Protein AF-0000000068846313 (afdb_homodimer)

Solvent-accessible surface area (backbone atoms only — not comparable to full-atom values): 13550 Å² total; per-residue (Å²): 128,83,63,56,73,54,73,58,74,65,76,70,72,88,67,74,90,75,54,43,9,25,5,26,16,44,32,53,28,38,18,34,19,37,31,77,94,59,79,35,64,37,53,39,40,63,14,49,54,48,2,44,48,24,17,73,69,36,46,70,33,31,40,17,27,33,49,64,29,37,73,76,36,61,87,78,36,52,67,45,76,70,52,78,42,79,36,93,97,68,45,74,38,52,32,28,38,51,35,87,47,92,74,43,53,70,73,81,74,70,76,73,77,76,75,79,82,72,64,92,108,128,79,63,55,72,53,74,60,76,66,75,70,75,90,67,74,89,76,55,43,10,25,5,29,16,43,32,55,29,40,18,35,20,37,30,77,93,56,79,34,67,37,56,41,43,63,16,50,56,47,2,44,50,24,19,73,69,35,47,70,30,31,41,16,27,34,47,62,29,38,71,75,36,60,88,80,37,53,66,44,75,69,52,77,41,78,36,93,96,69,43,74,39,51,33,29,38,52,36,89,46,90,74,43,53,72,72,82,72,66,74,69,74,74,73,77,78,69,67,90,108

Radius of gyration: 23.42 Å; Cα contacts (8 Å, |Δi|>4): 476; chains: 2; bounding box: 59×62×56 Å

InterPro domains:
  IPR001054 Adenylyl cyclase class-3/4/guanylyl cyclase [PF00211] (15-99)
  IPR001054 Adenylyl cyclase class-3/4/guanylyl cyclase [PS50125] (1-55)
  IPR001054 Adenylyl cyclase class-3/4/guanylyl cyclase [cd07302] (7-98)
  IPR029787 Nucleotide cyclase [G3DSA:3.30.70.1230] (2-101)
  IPR029787 Nucleotide cyclase [SSF55073] (10-103)
  IPR050401 Cyclic nucleotide synthase [PTHR11920] (14-116)

Organism: Emiliania huxleyi (strain CCMP1516) (NCBI:txid280463)

Secondary structure (DSSP, 8-state):
---------------S----EEEEEEEEEEEEEEESSSEEEEEESHHHHHHHHHHHTS-TT-EEEEHHHHHHHTTTS-EEEEEEEEETTTEEEEEEEESS-TT---S--------------/---------------S----EEEEEEEEEEEEEEESSSEEEEEESHHHHHHHHHHHTS-TT-EEEEHHHHHHHTTTSEEEEEEEEEETTTEEEEEEEEES-TT---S--------------

Foldseek 3Di:
DDPPCPPPPPVPDPDDPQQAFWFFEDDDKDWDWDDDPDIDIDIDDDRVVRRVVQRVPTDRLWYKYWPRVCVVCVVPWDWDWPAWDQDVPPGTGIITITDPPPRSPDPDPPPDPPDDPDDPD/DDPPPPPPPPPPDPDDPQQAFWFFEDDDKDWDWDDDPDIDIDIDDDRVVRRVVQRVPTDRLWYKYWPRVCVVCVVPWDWDWPAWDQDVPPGTGIITITDPDPRSPDDDPPPDPPPPPDPPD

Nearest PDB structures (foldseek):
  6sir-assembly1_B  TM=8.604E-01  e=2.467E-06  Catenaria anguillulae PL171
  5oyh-assembly1_A  TM=8.632E-01  e=1.843E-06  Catenaria anguillulae PL171
  5oyh-assembly8_O  TM=9.163E-01  e=9.452E-06  Catenaria anguillulae PL171
  5o5l-assembly2_D  TM=8.091E-01  e=2.467E-06  Mycobacterium intracellulare 1956
  4p2f-assembly1_A  TM=7.867E-01  e=1.062E-05  Mycobacterium tuberculosis

pLDDT: mean 70.43, std 26.33, range [20.08, 97.12]

Structure (mmCIF, N/CA/C/O backbone):
data_AF-0000000068846313-model_v1
#
loop_
_entity.id
_entity.type
_entity.pdbx_description
1 polymer 'Guanylate cyclase domain-containing protein'
#
loop_
_atom_site.group_PDB
_atom_site.id
_atom_site.type_symbol
_atom_site.label_atom_id
_atom_site.label_alt_id
_atom_site.label_comp_id
_atom_site.label_asym_id
_atom_site.label_entity_id
_atom_site.label_seq_id
_atom_site.pdbx_PDB_ins_code
_atom_site.Cartn_x
_atom_site.Cartn_y
_atom_site.Cartn_z
_atom_site.occupancy
_atom_site.B_iso_or_equiv
_atom_site.auth_seq_id
_atom_site.auth_comp_id
_atom_site.auth_asym_id
_atom_site.auth_atom_id
_atom_site.pdbx_PDB_model_num
ATOM 1 N N . MET A 1 1 ? 2.311 -8.875 13 1 23.42 1 MET A N 1
ATOM 2 C CA . MET A 1 1 ? 1.766 -7.848 12.117 1 23.42 1 MET A CA 1
ATOM 3 C C . MET A 1 1 ? 2.826 -7.352 11.141 1 23.42 1 MET A C 1
ATOM 5 O O . MET A 1 1 ? 3.824 -6.754 11.555 1 23.42 1 MET A O 1
ATOM 9 N N . SER A 1 2 ? 3.053 -8.062 10.172 1 27.22 2 SER A N 1
ATOM 10 C CA . SER A 1 2 ? 4.27 -7.863 9.391 1 27.22 2 SER A CA 1
ATOM 11 C C . SER A 1 2 ? 4.262 -6.504 8.695 1 27.22 2 SER A C 1
ATOM 13 O O . SER A 1 2 ? 3.309 -6.164 7.992 1 27.22 2 SER A O 1
ATOM 15 N N . VAL A 1 3 ? 4.801 -5.535 9.414 1 30.92 3 VAL A N 1
ATOM 16 C CA . VAL A 1 3 ? 5.004 -4.176 8.93 1 30.92 3 VAL A CA 1
ATOM 17 C C . VAL A 1 3 ? 6.02 -4.184 7.785 1 30.92 3 VAL A C 1
ATOM 19 O O . VAL A 1 3 ? 7.09 -4.785 7.898 1 30.92 3 VAL A O 1
ATOM 22 N N . VAL A 1 4 ? 5.609 -4.289 6.691 1 34.25 4 VAL A N 1
ATOM 23 C CA . VAL A 1 4 ? 6.617 -4.039 5.668 1 34.25 4 VAL A CA 1
ATOM 24 C C . VAL A 1 4 ? 7.211 -2.645 5.859 1 34.25 4 VAL A C 1
ATOM 26 O O . VAL A 1 4 ? 6.48 -1.674 6.066 1 34.25 4 VAL A O 1
ATOM 29 N N . ASN A 1 5 ? 8.414 -2.773 6.547 1 29.94 5 ASN A N 1
ATOM 30 C CA . ASN A 1 5 ? 9.164 -1.533 6.703 1 29.94 5 ASN A CA 1
ATOM 31 C C . ASN A 1 5 ? 9.609 -0.972 5.352 1 29.94 5 ASN A C 1
ATOM 33 O O . ASN A 1 5 ? 10.344 -1.626 4.617 1 29.94 5 ASN A O 1
ATOM 37 N N . LEU A 1 6 ? 8.758 -0.586 4.637 1 33.59 6 LEU A N 1
ATOM 38 C CA . LEU A 1 6 ? 9.305 0.203 3.539 1 33.59 6 LEU A CA 1
ATOM 39 C C . LEU A 1 6 ? 10.273 1.262 4.059 1 33.59 6 LEU A C 1
ATOM 41 O O . LEU A 1 6 ? 9.945 2 4.992 1 33.59 6 LEU A O 1
ATOM 45 N N . GLU A 1 7 ? 11.531 0.753 4.145 1 32.66 7 GLU A N 1
ATOM 46 C CA . GLU A 1 7 ? 12.539 1.732 4.539 1 32.66 7 GLU A CA 1
ATOM 47 C C . GLU A 1 7 ? 12.523 2.945 3.611 1 32.66 7 GLU A C 1
ATOM 49 O O . GLU A 1 7 ? 12.633 2.801 2.391 1 32.66 7 GLU A O 1
ATOM 54 N N . LEU A 1 8 ? 11.734 3.832 3.957 1 31.8 8 LEU A N 1
ATOM 55 C CA . LEU A 1 8 ? 12.078 5.184 3.533 1 31.8 8 LEU A CA 1
ATOM 56 C C . LEU A 1 8 ? 13.484 5.559 3.996 1 31.8 8 LEU A C 1
ATOM 58 O O . LEU A 1 8 ? 13.758 5.59 5.199 1 31.8 8 LEU A O 1
ATOM 62 N N . ARG A 1 9 ? 14.516 4.953 3.287 1 31.23 9 ARG A N 1
ATOM 63 C CA . ARG A 1 9 ? 15.859 5.363 3.686 1 31.23 9 ARG A CA 1
ATOM 64 C C . ARG A 1 9 ? 15.953 6.879 3.805 1 31.23 9 ARG A C 1
ATOM 66 O O . ARG A 1 9 ? 15.789 7.598 2.816 1 31.23 9 ARG A O 1
ATOM 73 N N . ALA A 1 10 ? 15.359 7.438 4.801 1 30.66 10 ALA A N 1
ATOM 74 C CA . ALA A 1 10 ? 15.891 8.734 5.199 1 30.66 10 ALA A CA 1
ATOM 75 C C . ALA A 1 10 ? 17.406 8.688 5.352 1 30.66 10 ALA A C 1
ATOM 77 O O . ALA A 1 10 ? 17.938 7.836 6.078 1 30.66 10 ALA A O 1
ATOM 78 N N . GLU A 1 11 ? 18.125 8.828 4.238 1 33.53 11 GLU A N 1
ATOM 79 C CA . GLU A 1 11 ? 19.5 9.188 4.582 1 33.53 11 GLU A CA 1
ATOM 80 C C . GLU A 1 11 ? 19.531 10.125 5.789 1 33.53 11 GLU A C 1
ATOM 82 O O . GLU A 1 11 ? 18.75 11.07 5.875 1 33.53 11 GLU A O 1
ATOM 87 N N . ALA A 1 12 ? 19.828 9.625 6.926 1 32.5 12 ALA A N 1
ATOM 88 C CA . ALA A 1 12 ? 20.125 10.328 8.172 1 32.5 12 ALA A CA 1
ATOM 89 C C . ALA A 1 12 ? 20.922 11.594 7.906 1 32.5 12 ALA A C 1
ATOM 91 O O . ALA A 1 12 ? 21.875 11.898 8.633 1 32.5 12 ALA A O 1
ATOM 92 N N . PRO A 1 13 ? 21.078 12.375 6.895 1 33.41 13 PRO A N 1
ATOM 93 C CA . PRO A 1 13 ? 22 13.43 7.352 1 33.41 13 PRO A CA 1
ATOM 94 C C . PRO A 1 13 ? 21.531 14.086 8.656 1 33.41 13 PRO A C 1
ATOM 96 O O . PRO A 1 13 ? 20.344 14.047 8.984 1 33.41 13 PRO A O 1
ATOM 99 N N . ARG A 1 14 ? 22.328 14.516 9.641 1 35.28 14 ARG A N 1
ATOM 100 C CA . ARG A 1 14 ? 22.281 15.406 10.789 1 35.28 14 ARG A CA 1
ATOM 101 C C . ARG A 1 14 ? 21.328 16.578 10.531 1 35.28 14 ARG A C 1
ATOM 103 O O . ARG A 1 14 ? 21.328 17.547 11.289 1 35.28 14 ARG A O 1
ATOM 110 N N . ALA A 1 15 ? 20.656 16.859 9.375 1 38.25 15 ALA A N 1
ATOM 111 C CA . ALA A 1 15 ? 20.344 18.25 9.062 1 38.25 15 ALA A CA 1
ATOM 112 C C . ALA A 1 15 ? 19.406 18.844 10.109 1 38.25 15 ALA A C 1
ATOM 114 O O . ALA A 1 15 ? 18.734 18.109 10.836 1 38.25 15 ALA A O 1
ATOM 115 N N . PRO A 1 16 ? 18.891 20.156 9.875 1 43.09 16 PRO A N 1
ATOM 116 C CA . PRO A 1 16 ? 17.906 21 10.547 1 43.09 16 PRO A CA 1
ATOM 117 C C . PRO A 1 16 ? 16.625 20.25 10.883 1 43.09 16 PRO A C 1
ATOM 119 O O . PRO A 1 16 ? 16.328 19.219 10.258 1 43.09 16 PRO A O 1
ATOM 122 N N . GLN A 1 17 ? 16.047 20.375 12.156 1 45.56 17 GLN A N 1
ATOM 123 C CA . GLN A 1 17 ? 14.844 19.781 12.711 1 45.56 17 GLN A CA 1
ATOM 124 C C . GLN A 1 17 ? 13.812 19.5 11.617 1 45.56 17 GLN A C 1
ATOM 126 O O . GLN A 1 17 ? 13.109 20.406 11.172 1 45.56 17 GLN A O 1
ATOM 131 N N . LEU A 1 18 ? 14.141 18.906 10.5 1 49.81 18 LEU A N 1
ATOM 132 C CA . LEU A 1 18 ? 13.242 18.641 9.391 1 49.81 18 LEU A CA 1
ATOM 133 C C . LEU A 1 18 ? 11.922 18.047 9.883 1 49.81 18 LEU A C 1
ATOM 135 O O . LEU A 1 18 ? 11.898 16.953 10.445 1 49.81 18 LEU A O 1
ATOM 139 N N . THR A 1 19 ? 10.922 19.047 10.367 1 69.56 19 THR A N 1
ATOM 140 C CA . THR A 1 19 ? 9.594 18.594 10.766 1 69.56 19 THR A CA 1
ATOM 141 C C . THR A 1 19 ? 8.844 17.984 9.578 1 69.56 19 THR A C 1
ATOM 143 O O . THR A 1 19 ? 8.766 18.609 8.516 1 69.56 19 THR A O 1
ATOM 146 N N . VAL A 1 20 ? 8.656 16.797 9.469 1 79.06 20 VAL A N 1
ATOM 147 C CA . VAL A 1 20 ? 7.973 16.094 8.383 1 79.06 20 VAL A CA 1
ATOM 148 C C . VAL A 1 20 ? 6.461 16.172 8.578 1 79.06 20 VAL A C 1
ATOM 150 O O . VAL A 1 20 ? 5.988 16.453 9.68 1 79.06 20 VAL A O 1
ATOM 153 N N . GLN A 1 21 ? 5.801 16.219 7.387 1 88.38 21 GLN A N 1
ATOM 154 C CA . GLN A 1 21 ? 4.352 16.062 7.367 1 88.38 21 GLN A CA 1
ATOM 155 C C . GLN A 1 21 ? 3.965 14.602 7.148 1 88.38 21 GLN A C 1
ATOM 157 O O . GLN A 1 21 ? 4.629 13.883 6.398 1 88.38 21 GLN A O 1
ATOM 162 N N . VAL A 1 22 ? 2.934 14.188 7.82 1 89.62 22 VAL A N 1
ATOM 163 C CA . VAL A 1 22 ? 2.463 12.812 7.68 1 89.62 22 VAL A CA 1
ATOM 164 C C . VAL A 1 22 ? 1.004 12.805 7.23 1 89.62 22 VAL A C 1
ATOM 166 O O . VAL A 1 22 ? 0.192 13.586 7.734 1 89.62 22 VAL A O 1
ATOM 169 N N . GLY A 1 23 ? 0.698 12.023 6.246 1 93.94 23 GLY A N 1
ATOM 170 C CA . GLY A 1 23 ? -0.655 11.75 5.793 1 93.94 23 GLY A CA 1
ATOM 171 C C . GLY A 1 23 ? -1.038 10.289 5.918 1 93.94 23 GLY A C 1
ATOM 172 O O . GLY A 1 23 ? -0.218 9.398 5.672 1 93.94 23 GLY A O 1
ATOM 173 N N . ILE A 1 24 ? -2.301 10.031 6.383 1 93.38 24 ILE A N 1
ATOM 174 C CA . ILE A 1 24 ? -2.762 8.656 6.555 1 93.38 24 ILE A CA 1
ATOM 175 C C . ILE A 1 24 ? -4.172 8.516 5.988 1 93.38 24 ILE A C 1
ATOM 177 O O . ILE A 1 24 ? -5.02 9.391 6.184 1 93.38 24 ILE A O 1
ATOM 181 N N . ASP A 1 25 ? -4.359 7.395 5.301 1 94.88 25 ASP A N 1
ATOM 182 C CA . ASP A 1 25 ? -5.691 7 4.852 1 94.88 25 ASP A CA 1
ATOM 183 C C . ASP A 1 25 ? -5.898 5.492 5 1 94.88 25 ASP A C 1
ATOM 185 O O . ASP A 1 25 ? -4.93 4.738 5.102 1 94.88 25 ASP A O 1
ATOM 189 N N . PHE A 1 26 ? -7.141 5.137 5.262 1 93 26 PHE A N 1
ATOM 190 C CA . PHE A 1 26 ? -7.578 3.746 5.246 1 93 26 PHE A CA 1
ATOM 191 C C . PHE A 1 26 ? -8.57 3.502 4.113 1 93 26 PHE A C 1
ATOM 193 O O . PHE A 1 26 ? -9.531 4.254 3.947 1 93 26 PHE A O 1
ATOM 200 N N . GLY A 1 27 ? -8.273 2.428 3.309 1 91.44 27 GLY A N 1
ATOM 201 C CA . GLY A 1 27 ? -9.172 2.096 2.211 1 91.44 27 GLY A CA 1
ATOM 202 C C . GLY A 1 27 ? -8.695 0.912 1.391 1 91.44 27 GLY A C 1
ATOM 203 O O . GLY A 1 27 ? -7.898 0.099 1.867 1 91.44 27 GLY A O 1
ATOM 204 N N . SER A 1 28 ? -9.328 0.804 0.195 1 90.19 28 SER A N 1
ATOM 205 C CA . SER A 1 28 ? -8.984 -0.293 -0.704 1 90.19 28 SER A CA 1
ATOM 206 C C . SER A 1 28 ? -7.672 -0.025 -1.427 1 90.19 28 SER A C 1
ATOM 208 O O . SER A 1 28 ? -7.395 1.11 -1.82 1 90.19 28 SER A O 1
ATOM 210 N N . ALA A 1 29 ? -6.805 -1.081 -1.516 1 89.06 29 ALA A N 1
ATOM 211 C CA . ALA A 1 29 ? -5.543 -0.973 -2.242 1 89.06 29 ALA A CA 1
ATOM 212 C C . ALA A 1 29 ? -5.191 -2.289 -2.93 1 89.06 29 ALA A C 1
ATOM 214 O O . ALA A 1 29 ? -5.66 -3.355 -2.52 1 89.06 29 ALA A O 1
ATOM 215 N N . ILE A 1 30 ? -4.527 -2.154 -4.043 1 87.81 30 ILE A N 1
ATOM 216 C CA . ILE A 1 30 ? -3.875 -3.287 -4.691 1 87.81 30 ILE A CA 1
ATOM 217 C C . ILE A 1 30 ? -2.422 -3.381 -4.227 1 87.81 30 ILE A C 1
ATOM 219 O O . ILE A 1 30 ? -1.675 -2.402 -4.305 1 87.81 30 ILE A O 1
ATOM 223 N N . ALA A 1 31 ? -2.139 -4.52 -3.6 1 90.81 31 ALA A N 1
ATOM 224 C CA . ALA A 1 31 ? -0.755 -4.777 -3.205 1 90.81 31 ALA A CA 1
ATOM 225 C C . ALA A 1 31 ? -0.085 -5.762 -4.16 1 90.81 31 ALA A C 1
ATOM 227 O O . ALA A 1 31 ? -0.66 -6.801 -4.496 1 90.81 31 ALA A O 1
ATOM 228 N N . GLY A 1 32 ? 1.011 -5.434 -4.68 1 88.12 32 GLY A N 1
ATOM 229 C CA . GLY A 1 32 ? 1.867 -6.285 -5.492 1 88.12 32 GLY A CA 1
ATOM 230 C C . GLY A 1 32 ? 3.238 -6.508 -4.879 1 88.12 32 GLY A C 1
ATOM 231 O O . GLY A 1 32 ? 3.842 -5.578 -4.344 1 88.12 32 GLY A O 1
ATOM 232 N N . VAL A 1 33 ? 3.604 -7.719 -4.887 1 85.56 33 VAL A N 1
ATOM 233 C CA . VAL A 1 33 ? 4.926 -8.078 -4.383 1 85.56 33 VAL A CA 1
ATOM 234 C C . VAL A 1 33 ? 5.715 -8.805 -5.473 1 85.56 33 VAL A C 1
ATOM 236 O O . VAL A 1 33 ? 5.168 -9.656 -6.18 1 85.56 33 VAL A O 1
ATOM 239 N N . ILE A 1 34 ? 6.891 -8.344 -5.668 1 84 34 ILE A N 1
ATOM 240 C CA . ILE A 1 34 ? 7.805 -8.961 -6.621 1 84 34 ILE A CA 1
ATOM 241 C C . ILE A 1 34 ? 9.055 -9.453 -5.891 1 84 34 ILE A C 1
ATOM 243 O O . ILE A 1 34 ? 9.625 -8.734 -5.07 1 84 34 ILE A O 1
ATOM 247 N N . GLY A 1 35 ? 9.273 -10.695 -6.102 1 76.31 35 GLY A N 1
ATOM 248 C CA . GLY A 1 35 ? 10.477 -11.133 -5.406 1 76.31 35 GLY A CA 1
ATOM 249 C C . GLY A 1 35 ? 11.062 -12.406 -5.969 1 76.31 35 GLY A C 1
ATOM 250 O O . GLY A 1 35 ? 10.383 -13.141 -6.691 1 76.31 35 GLY A O 1
ATOM 251 N N . HIS A 1 36 ? 12.516 -12.5 -5.84 1 71.38 36 HIS A N 1
ATOM 252 C CA . HIS A 1 36 ? 13.281 -13.742 -5.898 1 71.38 36 HIS A CA 1
ATOM 253 C C . HIS A 1 36 ? 14.203 -13.875 -4.688 1 71.38 36 HIS A C 1
ATOM 255 O O . HIS A 1 36 ? 13.914 -14.641 -3.766 1 71.38 36 HIS A O 1
ATOM 261 N N . LYS A 1 37 ? 15.203 -13.031 -4.695 1 60.78 37 LYS A N 1
ATOM 262 C CA . LYS A 1 37 ? 16.094 -12.938 -3.545 1 60.78 37 LYS A CA 1
ATOM 263 C C . LYS A 1 37 ? 15.711 -11.766 -2.645 1 60.78 37 LYS A C 1
ATOM 265 O O . LYS A 1 37 ? 15.742 -11.883 -1.417 1 60.78 37 LYS A O 1
ATOM 270 N N . THR A 1 38 ? 15.172 -10.719 -3.283 1 64 38 THR A N 1
ATOM 271 C CA . THR A 1 38 ? 14.688 -9.523 -2.602 1 64 38 THR A CA 1
ATOM 272 C C . THR A 1 38 ? 13.258 -9.195 -3.031 1 64 38 THR A C 1
ATOM 274 O O . THR A 1 38 ? 12.891 -9.398 -4.191 1 64 38 THR A O 1
ATOM 277 N N . TYR A 1 39 ? 12.492 -8.867 -1.886 1 74.5 39 TYR A N 1
ATOM 278 C CA . TYR A 1 39 ? 11.109 -8.555 -2.209 1 74.5 39 TYR A CA 1
ATOM 279 C C . TYR A 1 39 ? 10.906 -7.051 -2.344 1 74.5 39 TYR A C 1
ATOM 281 O O . TYR A 1 39 ? 11.461 -6.27 -1.562 1 74.5 39 TYR A O 1
ATOM 289 N N . GLN A 1 40 ? 10.328 -6.695 -3.49 1 76.25 40 GLN A N 1
ATOM 290 C CA . GLN A 1 40 ? 9.875 -5.324 -3.719 1 76.25 40 GLN A CA 1
ATOM 291 C C . GLN A 1 40 ? 8.359 -5.223 -3.656 1 76.25 40 GLN A C 1
ATOM 293 O O . GLN A 1 40 ? 7.652 -6.129 -4.105 1 76.25 40 GLN A O 1
ATOM 298 N N . TYR A 1 41 ? 7.945 -4.133 -3.043 1 78.12 41 TYR A N 1
ATOM 299 C CA . TYR A 1 41 ? 6.512 -3.93 -2.865 1 78.12 41 TYR A CA 1
ATOM 300 C C . TYR A 1 41 ? 6.023 -2.744 -3.691 1 78.12 41 TYR A C 1
ATOM 302 O O . TYR A 1 41 ? 6.695 -1.715 -3.77 1 78.12 41 TYR A O 1
ATOM 310 N N . ASP A 1 42 ? 4.949 -3.062 -4.438 1 76.69 42 ASP A N 1
ATOM 311 C CA . ASP A 1 42 ? 4.254 -1.996 -5.148 1 76.69 42 ASP A CA 1
ATOM 312 C C . ASP A 1 42 ? 2.809 -1.871 -4.672 1 76.69 42 ASP A C 1
ATOM 314 O O . ASP A 1 42 ? 2.166 -2.873 -4.355 1 76.69 42 ASP A O 1
ATOM 318 N N . LEU A 1 43 ? 2.506 -0.6 -4.426 1 76.62 43 LEU A N 1
ATOM 319 C CA . LEU A 1 43 ? 1.148 -0.343 -3.957 1 76.62 43 LEU A CA 1
ATOM 320 C C . LEU A 1 43 ? 0.422 0.617 -4.895 1 76.62 43 LEU A C 1
ATOM 322 O O . LEU A 1 43 ? 1.007 1.598 -5.359 1 76.62 43 LEU A O 1
ATOM 326 N N . CYS A 1 44 ? -0.795 0.205 -5.223 1 78.81 44 CYS A N 1
ATOM 327 C CA . CYS A 1 44 ? -1.688 1.088 -5.965 1 78.81 44 CYS A CA 1
ATOM 328 C C . CYS A 1 44 ? -3.094 1.062 -5.375 1 78.81 44 CYS A C 1
ATOM 330 O O . CYS A 1 44 ? -3.566 0.013 -4.934 1 78.81 44 CYS A O 1
ATOM 332 N N . GLY A 1 45 ? -3.666 2.363 -5.422 1 84 45 GLY A N 1
ATOM 333 C CA . GLY A 1 45 ? -5.051 2.412 -4.977 1 84 45 GLY A CA 1
ATOM 334 C C . GLY A 1 45 ? -5.453 3.766 -4.422 1 84 45 GLY A C 1
ATOM 335 O O . GLY A 1 45 ? -4.602 4.629 -4.203 1 84 45 GLY A O 1
ATOM 336 N N . ASP A 1 46 ? -6.672 3.889 -4.117 1 87.5 46 ASP A N 1
ATOM 337 C CA . ASP A 1 46 ? -7.281 5.129 -3.65 1 87.5 46 ASP A CA 1
ATOM 338 C C . ASP A 1 46 ? -6.723 5.539 -2.289 1 87.5 46 ASP A C 1
ATOM 340 O O . ASP A 1 46 ? -6.531 6.727 -2.023 1 87.5 46 ASP A O 1
ATOM 344 N N . ALA A 1 47 ? -6.43 4.57 -1.506 1 90.5 47 ALA A N 1
ATOM 345 C CA . ALA A 1 47 ? -5.914 4.863 -0.172 1 90.5 47 ALA A CA 1
ATOM 346 C C . ALA A 1 47 ? -4.559 5.562 -0.25 1 90.5 47 ALA A C 1
ATOM 348 O O . ALA A 1 47 ? -4.293 6.496 0.509 1 90.5 47 ALA A O 1
ATOM 349 N N . VAL A 1 48 ? -3.744 5.16 -1.141 1 87.44 48 VAL A N 1
ATOM 350 C CA . VAL A 1 48 ? -2.412 5.73 -1.303 1 87.44 48 VAL A CA 1
ATOM 351 C C . VAL A 1 48 ? -2.521 7.176 -1.792 1 87.44 48 VAL A C 1
ATOM 353 O O . VAL A 1 48 ? -1.854 8.07 -1.267 1 87.44 48 VAL A O 1
ATOM 356 N N . ASN A 1 49 ? -3.404 7.383 -2.744 1 87.56 49 ASN A N 1
ATOM 357 C CA . ASN A 1 49 ? -3.615 8.727 -3.27 1 87.56 49 ASN A CA 1
ATOM 358 C C . ASN A 1 49 ? -4.164 9.664 -2.199 1 87.56 49 ASN A C 1
ATOM 360 O O . ASN A 1 49 ? -3.707 10.805 -2.072 1 87.56 49 ASN A O 1
ATOM 364 N N . THR A 1 50 ? -5.051 9.18 -1.513 1 93.19 50 THR A N 1
ATOM 365 C CA . THR A 1 50 ? -5.664 9.992 -0.471 1 93.19 50 THR A CA 1
ATOM 366 C C . THR A 1 50 ? -4.66 10.305 0.635 1 93.19 50 THR A C 1
ATOM 368 O O . THR A 1 50 ? -4.598 11.438 1.122 1 93.19 50 THR A O 1
ATOM 371 N N . ALA A 1 51 ? -3.883 9.289 0.984 1 93.31 51 ALA A N 1
ATOM 372 C CA . ALA A 1 51 ? -2.844 9.523 1.982 1 93.31 51 ALA A CA 1
ATOM 373 C C . ALA A 1 51 ? -1.871 10.602 1.52 1 93.31 51 ALA A C 1
ATOM 375 O O . ALA A 1 51 ? -1.459 11.461 2.311 1 93.31 51 ALA A O 1
ATOM 376 N N . ALA A 1 52 ? -1.488 10.562 0.264 1 90.12 52 ALA A N 1
ATOM 377 C CA . ALA A 1 52 ? -0.599 11.578 -0.293 1 90.12 52 ALA A CA 1
ATOM 378 C C . ALA A 1 52 ? -1.221 12.969 -0.189 1 90.12 52 ALA A C 1
ATOM 380 O O . ALA A 1 52 ? -0.535 13.938 0.143 1 90.12 52 ALA A O 1
ATOM 381 N N . ARG A 1 53 ? -2.467 13.039 -0.392 1 92.31 53 ARG A N 1
ATOM 382 C CA . ARG A 1 53 ? -3.178 14.305 -0.29 1 92.31 53 ARG A CA 1
ATOM 383 C C . ARG A 1 53 ? -3.232 14.789 1.155 1 92.31 53 ARG A C 1
ATOM 385 O O . ARG A 1 53 ? -3.127 15.992 1.419 1 92.31 53 ARG A O 1
ATOM 392 N N . MET A 1 54 ? -3.426 13.852 2.064 1 94.19 54 MET A N 1
ATOM 393 C CA . MET A 1 54 ? -3.387 14.211 3.479 1 94.19 54 MET A CA 1
ATOM 394 C C . MET A 1 54 ? -2.014 14.758 3.865 1 94.19 54 MET A C 1
ATOM 396 O O . MET A 1 54 ? -1.914 15.727 4.617 1 94.19 54 MET A O 1
ATOM 400 N N . CYS A 1 55 ? -0.978 14.164 3.326 1 91.5 55 CYS A N 1
ATOM 401 C CA . CYS A 1 55 ? 0.381 14.602 3.629 1 91.5 55 CYS A CA 1
ATOM 402 C C . CYS A 1 55 ? 0.644 15.992 3.061 1 91.5 55 CYS A C 1
ATOM 404 O O . CYS A 1 55 ? 1.108 16.875 3.777 1 91.5 55 CYS A O 1
ATOM 406 N N . SER A 1 56 ? 0.288 16.156 1.818 1 90.44 56 SER A N 1
ATOM 407 C CA . SER A 1 56 ? 0.538 17.438 1.162 1 90.44 56 SER A CA 1
ATOM 408 C C . SER A 1 56 ? -0.283 18.562 1.799 1 90.44 56 SER A C 1
ATOM 410 O O . SER A 1 56 ? 0.125 19.719 1.785 1 90.44 56 SER A O 1
ATOM 412 N N . GLY A 1 57 ? -1.438 18.188 2.363 1 90.94 57 GLY A N 1
ATOM 413 C CA . GLY A 1 57 ? -2.309 19.172 2.994 1 90.94 57 GLY A CA 1
ATOM 414 C C . GLY A 1 57 ? -2.062 19.312 4.484 1 90.94 57 GLY A C 1
ATOM 415 O O . GLY A 1 57 ? -2.799 20.031 5.176 1 90.94 57 GLY A O 1
ATOM 416 N N . SER A 1 58 ? -1.013 18.688 4.883 1 91.69 58 SER A N 1
ATOM 417 C CA . SER A 1 58 ? -0.712 18.734 6.312 1 91.69 58 SER A CA 1
ATOM 418 C C . SER A 1 58 ? 0.201 19.906 6.652 1 91.69 58 SER A C 1
ATOM 420 O O . SER A 1 58 ? 0.418 20.797 5.824 1 91.69 58 SER A O 1
ATOM 422 N N . GLU A 1 59 ? 0.525 20.016 7.977 1 87.06 59 GLU A N 1
ATOM 423 C CA . GLU A 1 59 ? 1.494 20.969 8.508 1 87.06 59 GLU A CA 1
ATOM 424 C C . GLU A 1 59 ? 2.73 20.25 9.047 1 87.06 59 GLU A C 1
ATOM 426 O O . GLU A 1 59 ? 2.648 19.109 9.484 1 87.06 59 GLU A O 1
ATOM 431 N N . PRO A 1 60 ? 3.848 20.891 8.938 1 82.31 60 PRO A N 1
ATOM 432 C CA . PRO A 1 60 ? 5.051 20.281 9.492 1 82.31 60 PRO A CA 1
ATOM 433 C C . PRO A 1 60 ? 4.855 19.797 10.938 1 82.31 60 PRO A C 1
ATOM 435 O O . PRO A 1 60 ? 4.332 2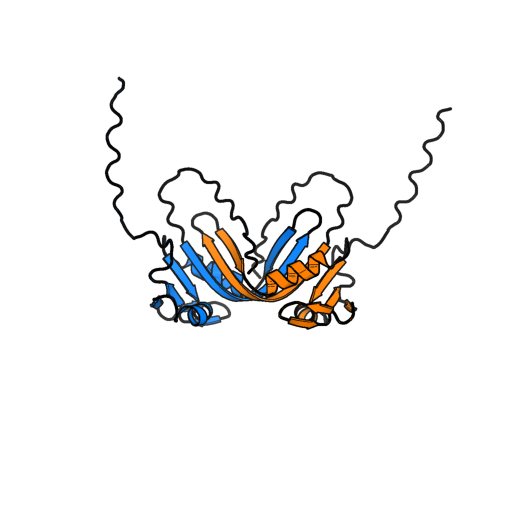0.547 11.766 1 82.31 60 PRO A O 1
ATOM 438 N N . GLY A 1 61 ? 5.172 18.625 11.188 1 80.56 61 GLY A N 1
ATOM 439 C CA . GLY A 1 61 ? 5.094 18.078 12.523 1 80.56 61 GLY A CA 1
ATOM 440 C C . GLY A 1 61 ? 3.717 17.547 12.875 1 80.56 61 GLY A C 1
ATOM 441 O O . GLY A 1 61 ? 3.473 17.125 14.008 1 80.56 61 GLY A O 1
ATOM 442 N N . ARG A 1 62 ? 2.83 17.562 11.859 1 87.62 62 ARG A N 1
ATOM 443 C CA . ARG A 1 62 ? 1.475 17.109 12.141 1 87.62 62 ARG A CA 1
ATOM 444 C C . ARG A 1 62 ? 1.131 15.859 11.336 1 87.62 62 ARG A C 1
ATOM 446 O O . ARG A 1 62 ? 1.751 15.594 10.305 1 87.62 62 ARG A O 1
ATOM 453 N N . VAL A 1 63 ? 0.21 15.141 11.938 1 90.94 63 VAL A N 1
ATOM 454 C CA . VAL A 1 63 ? -0.371 13.977 11.273 1 90.94 63 VAL A CA 1
ATOM 455 C C . VAL A 1 63 ? -1.788 14.305 10.805 1 90.94 63 VAL A C 1
ATOM 457 O O . VAL A 1 63 ? -2.662 14.609 11.625 1 90.94 63 VAL A O 1
ATOM 460 N N . HIS A 1 64 ? -1.915 14.305 9.531 1 94.81 64 HIS A N 1
ATOM 461 C CA . HIS A 1 64 ? -3.189 14.586 8.883 1 94.81 64 HIS A CA 1
ATOM 462 C C . HIS A 1 64 ? -3.834 13.312 8.359 1 94.81 64 HIS A C 1
ATOM 464 O O . HIS A 1 64 ? -3.205 12.555 7.617 1 94.81 64 HIS A O 1
ATOM 470 N N . VAL A 1 65 ? -5.125 13.078 8.805 1 95.12 65 VAL A N 1
ATOM 471 C CA . VAL A 1 65 ? -5.746 11.805 8.461 1 95.12 65 VAL A CA 1
ATOM 472 C C . VAL A 1 65 ? -7.102 12.055 7.805 1 95.12 65 VAL A C 1
ATOM 474 O O . VAL A 1 65 ? -7.793 13.023 8.133 1 95.12 65 VAL A O 1
ATOM 477 N N . SER A 1 66 ? -7.43 11.172 6.883 1 96.62 66 SER A N 1
ATOM 478 C CA . SER A 1 66 ? -8.742 11.219 6.238 1 96.62 66 SER A CA 1
ATOM 479 C C . SER A 1 66 ? -9.852 10.828 7.207 1 96.62 66 SER A C 1
ATOM 481 O O . SER A 1 66 ? -9.578 10.32 8.297 1 96.62 66 SER A O 1
ATOM 483 N N . GLN A 1 67 ? -11.023 11.062 6.781 1 95.88 67 GLN A N 1
ATOM 484 C CA . GLN A 1 67 ? -12.188 10.672 7.559 1 95.88 67 GLN A CA 1
ATOM 485 C C . GLN A 1 67 ? -12.219 9.164 7.793 1 95.88 67 GLN A C 1
ATOM 487 O O . GLN A 1 67 ? -12.492 8.703 8.906 1 95.88 67 GLN A O 1
ATOM 492 N N . GLU A 1 68 ? -11.93 8.406 6.75 1 95 68 GLU A N 1
ATOM 493 C CA . GLU A 1 68 ? -11.945 6.953 6.84 1 95 68 GLU A CA 1
ATOM 494 C C . GLU A 1 68 ? -10.891 6.449 7.82 1 95 68 GLU A C 1
ATOM 496 O O . GLU A 1 68 ? -11.164 5.562 8.633 1 95 68 GLU A O 1
ATOM 501 N N . ALA A 1 69 ? -9.773 7.07 7.719 1 94.31 69 ALA A N 1
ATOM 502 C CA . ALA A 1 69 ? -8.719 6.672 8.656 1 94.31 69 ALA A CA 1
ATOM 503 C C . ALA A 1 69 ? -9.102 7.027 10.086 1 94.31 69 ALA A C 1
ATOM 505 O O . ALA A 1 69 ? -8.875 6.238 11.008 1 94.31 69 ALA A O 1
ATOM 506 N N . TYR A 1 70 ? -9.695 8.141 10.289 1 93.94 70 TYR A N 1
ATOM 507 C CA . TYR A 1 70 ? -10.031 8.609 11.633 1 93.94 70 TYR A CA 1
ATOM 508 C C . TYR A 1 70 ? -11.062 7.691 12.289 1 93.94 70 TYR A C 1
ATOM 510 O O . TYR A 1 70 ? -11.047 7.5 13.508 1 93.94 70 TYR A O 1
ATOM 518 N N . ARG A 1 71 ? -11.914 7.145 11.477 1 93.5 71 ARG A N 1
ATOM 519 C CA . ARG A 1 71 ? -12.906 6.223 12.016 1 93.5 71 ARG A CA 1
ATOM 520 C C . ARG A 1 71 ? -12.242 5.094 12.797 1 93.5 71 ARG A C 1
ATOM 522 O O . ARG A 1 71 ? -12.797 4.605 13.781 1 93.5 71 ARG A O 1
ATOM 529 N N . TYR A 1 72 ? -11.102 4.777 12.414 1 86.75 72 TYR A N 1
ATOM 530 C CA . TYR A 1 72 ? -10.391 3.686 13.062 1 86.75 72 TYR A CA 1
ATOM 531 C C . TYR A 1 72 ? -9.492 4.203 14.18 1 86.75 72 TYR A C 1
ATOM 533 O O . TYR A 1 72 ? -9.016 3.428 15.008 1 86.75 72 TYR A O 1
ATOM 541 N N . LEU A 1 73 ? -9.281 5.508 14.234 1 87 73 LEU A N 1
ATOM 542 C CA . LEU A 1 73 ? -8.289 6.055 15.156 1 87 73 LEU A CA 1
ATOM 543 C C . LEU A 1 73 ? -8.961 6.809 16.297 1 87 73 LEU A C 1
ATOM 545 O O . LEU A 1 73 ? -8.328 7.105 17.312 1 87 73 LEU A O 1
ATOM 549 N N . ARG A 1 74 ? -10.164 7.281 16.141 1 88 74 ARG A N 1
ATOM 550 C CA . ARG A 1 74 ? -10.867 8.172 17.062 1 88 74 ARG A CA 1
ATOM 551 C C . ARG A 1 74 ? -10.898 7.586 18.469 1 88 74 ARG A C 1
ATOM 553 O O . ARG A 1 74 ? -11.008 8.328 19.453 1 88 74 ARG A O 1
ATOM 560 N N . GLY A 1 75 ? -10.742 6.363 18.703 1 83.56 75 GLY A N 1
ATOM 561 C CA . GLY A 1 75 ? -10.711 5.773 20.031 1 83.56 75 GLY A CA 1
ATOM 562 C C . GLY A 1 75 ? -9.328 5.816 20.656 1 83.56 75 GLY A C 1
ATOM 563 O O . GLY A 1 75 ? -9.203 5.699 21.875 1 83.56 75 GLY A O 1
ATOM 564 N N . ARG A 1 76 ? -8.367 6.164 20.016 1 81 76 ARG A N 1
ATOM 565 C CA . ARG A 1 76 ? -6.996 6.07 20.5 1 81 76 ARG A CA 1
ATOM 566 C C . ARG A 1 76 ? -6.32 7.438 20.5 1 81 76 ARG A C 1
ATOM 568 O O . ARG A 1 76 ? -5.406 7.684 21.281 1 81 76 ARG A O 1
ATOM 575 N N . PHE A 1 77 ? -6.738 8.312 19.609 1 83.94 77 PHE A N 1
ATOM 576 C CA . PHE A 1 77 ? -6.109 9.617 19.438 1 83.94 77 PHE A CA 1
ATOM 577 C C . PHE A 1 77 ? -7.156 10.727 19.453 1 83.94 77 PHE A C 1
ATOM 579 O O . PHE A 1 77 ? -8.258 10.547 18.922 1 83.94 77 PHE A O 1
ATOM 586 N N . GLY A 1 78 ? -6.77 11.82 20.109 1 88 78 GLY A N 1
ATOM 587 C CA . GLY A 1 78 ? -7.539 13.031 19.859 1 88 78 GLY A CA 1
ATOM 588 C C . GLY A 1 78 ? -7.352 13.586 18.453 1 88 78 GLY A C 1
ATOM 589 O O . GLY A 1 78 ? -6.418 13.203 17.75 1 88 78 GLY A O 1
ATOM 590 N N . ALA A 1 79 ? -8.297 14.406 18.016 1 92.62 79 ALA A N 1
ATOM 591 C CA . ALA A 1 79 ? -8.18 14.961 16.672 1 92.62 79 ALA A CA 1
ATOM 592 C C . ALA A 1 79 ? -8.891 16.312 16.562 1 92.62 79 ALA A C 1
ATOM 594 O O . ALA A 1 79 ? -9.812 16.594 17.344 1 92.62 79 ALA A O 1
ATOM 595 N N . THR A 1 80 ? -8.312 17.156 15.758 1 95.19 80 THR A N 1
ATOM 596 C CA . THR A 1 80 ? -8.93 18.422 15.383 1 95.19 80 THR A CA 1
ATOM 597 C C . THR A 1 80 ? -9.445 18.359 13.945 1 95.19 80 THR A C 1
ATOM 599 O O . THR A 1 80 ? -8.68 18.109 13.016 1 95.19 80 THR A O 1
ATOM 602 N N . SER A 1 81 ? -10.742 18.656 13.852 1 96.56 81 SER A N 1
ATOM 603 C CA . SER A 1 81 ? -11.328 18.688 12.516 1 96.56 81 SER A CA 1
ATOM 604 C C . SER A 1 81 ? -10.836 19.875 11.711 1 96.56 81 SER A C 1
ATOM 606 O O . SER A 1 81 ? -10.727 20.984 12.242 1 96.56 81 SER A O 1
ATOM 608 N N . ARG A 1 82 ? -10.586 19.625 10.375 1 96.19 82 ARG A N 1
ATOM 609 C CA . ARG A 1 82 ? -10.156 20.719 9.5 1 96.19 82 ARG A CA 1
ATOM 610 C C . ARG A 1 82 ? -11.328 21.234 8.664 1 96.19 82 ARG A C 1
ATOM 612 O O . ARG A 1 82 ? -11.125 21.984 7.711 1 96.19 82 ARG A O 1
ATOM 619 N N . GLY A 1 83 ? -12.547 20.906 9.039 1 93.12 83 GLY A N 1
ATOM 620 C CA . GLY A 1 83 ? -13.719 21.266 8.25 1 93.12 83 GLY A CA 1
ATOM 621 C C . GLY A 1 83 ? -13.82 20.5 6.953 1 93.12 83 GLY A C 1
ATOM 622 O O . GLY A 1 83 ? -12.914 19.734 6.598 1 93.12 83 GLY A O 1
ATOM 623 N N . PRO A 1 84 ? -14.969 20.672 6.234 1 93.75 84 PRO A N 1
ATOM 624 C CA . PRO A 1 84 ? -15.164 19.953 4.98 1 93.75 84 PRO A CA 1
ATOM 625 C C . PRO A 1 84 ? -14.297 20.484 3.844 1 93.75 84 PRO A C 1
ATOM 627 O O . PRO A 1 84 ? -14.102 21.703 3.736 1 93.75 84 PRO A O 1
ATOM 630 N N . ARG A 1 85 ? -13.68 19.578 3.164 1 91.25 85 ARG A N 1
ATOM 631 C CA . ARG A 1 85 ? -12.914 19.906 1.966 1 91.25 85 ARG A CA 1
ATOM 632 C C . ARG A 1 85 ? -13.281 18.969 0.814 1 91.25 85 ARG A C 1
ATOM 634 O O . ARG A 1 85 ? -13.609 17.797 1.032 1 91.25 85 ARG A O 1
ATOM 641 N N . TYR A 1 86 ? -13.273 19.594 -0.349 1 92.44 86 TYR A N 1
ATOM 642 C CA . TYR A 1 86 ? -13.594 18.812 -1.532 1 92.44 86 TYR A CA 1
ATOM 643 C C . TYR A 1 86 ? -12.375 18.047 -2.02 1 92.44 86 TYR A C 1
ATOM 645 O O . TYR A 1 86 ? -11.289 18.609 -2.172 1 92.44 86 TYR A O 1
ATOM 653 N N . TYR A 1 87 ? -12.57 16.781 -2.193 1 89.69 87 TYR A N 1
ATOM 654 C CA . TYR A 1 87 ? -11.516 15.93 -2.729 1 89.69 87 TYR A CA 1
ATOM 655 C C . TYR A 1 87 ? -11.977 15.242 -4.012 1 89.69 87 TYR A C 1
ATOM 657 O O . TYR A 1 87 ? -13 14.555 -4.027 1 89.69 87 TYR A O 1
ATOM 665 N N . LYS A 1 88 ? -11.148 15.477 -5.016 1 84.94 88 LYS A N 1
ATOM 666 C CA . LYS A 1 88 ? -11.477 14.898 -6.312 1 84.94 88 LYS A CA 1
ATOM 667 C C . LYS A 1 88 ? -11.719 13.398 -6.199 1 84.94 88 LYS A C 1
ATOM 669 O O . LYS A 1 88 ? -10.922 12.672 -5.598 1 84.94 88 LYS A O 1
ATOM 674 N N . GLY A 1 89 ? -12.875 12.914 -6.652 1 86.19 89 GLY A N 1
ATOM 675 C CA . GLY A 1 89 ? -13.211 11.5 -6.625 1 86.19 89 GLY A CA 1
ATOM 676 C C . GLY A 1 89 ? -13.906 11.07 -5.348 1 86.19 89 GLY A C 1
ATOM 677 O O . GLY A 1 89 ? -14.461 9.977 -5.273 1 86.19 89 GLY A O 1
ATOM 678 N N . LYS A 1 90 ? -13.805 11.914 -4.32 1 88.25 90 LYS A N 1
ATOM 679 C CA . LYS A 1 90 ? -14.367 11.523 -3.033 1 88.25 90 LYS A CA 1
ATOM 680 C C . LYS A 1 90 ? -15.469 12.484 -2.6 1 88.25 90 LYS A C 1
ATOM 682 O O . LYS A 1 90 ? -16.219 12.203 -1.667 1 88.25 90 LYS A O 1
ATOM 687 N N . GLY A 1 91 ? -15.516 13.695 -3.275 1 92.25 91 GLY A N 1
ATOM 688 C CA . GLY A 1 91 ? -16.469 14.703 -2.857 1 92.25 91 GLY A CA 1
ATOM 689 C C . GLY A 1 91 ? -16.047 15.445 -1.604 1 92.25 91 GLY A C 1
ATOM 690 O O . GLY A 1 91 ? -14.844 15.609 -1.35 1 92.25 91 GLY A O 1
ATOM 691 N N . GLU A 1 92 ? -17.047 15.992 -0.911 1 94.25 92 GLU A N 1
ATOM 692 C CA . GLU A 1 92 ? -16.766 16.703 0.333 1 94.25 92 GLU A CA 1
ATOM 693 C C . GLU A 1 92 ? -16.531 15.727 1.483 1 94.25 92 GLU A C 1
ATOM 695 O O . GLU A 1 92 ? -17.328 14.805 1.696 1 94.25 92 GLU A O 1
ATOM 700 N N . MET A 1 93 ? -15.367 15.938 2.102 1 93.31 93 MET A N 1
ATOM 701 C CA . MET A 1 93 ? -15.055 15.047 3.219 1 93.31 93 MET A CA 1
ATOM 702 C C . MET A 1 93 ? -14.422 15.828 4.367 1 93.31 93 MET A C 1
ATOM 704 O O . MET A 1 93 ? -13.797 16.859 4.148 1 93.31 93 MET A O 1
ATOM 708 N N . TYR A 1 94 ? -14.711 15.289 5.645 1 96.31 94 TYR A N 1
ATOM 709 C CA . TYR A 1 94 ? -13.992 15.797 6.812 1 96.31 94 TYR A CA 1
ATOM 710 C C . TYR A 1 94 ? -12.633 15.125 6.953 1 96.31 94 TYR A C 1
ATOM 712 O O . TYR A 1 94 ? -12.492 13.93 6.664 1 96.31 94 TYR A O 1
ATOM 720 N N . THR A 1 95 ? -11.656 15.906 7.305 1 97.12 95 THR A N 1
ATOM 721 C CA . THR A 1 95 ? -10.336 15.375 7.637 1 97.12 95 THR A CA 1
ATOM 722 C C . THR A 1 95 ? -9.859 15.914 8.977 1 97.12 95 THR A C 1
ATOM 724 O O . THR A 1 95 ? -10.492 16.797 9.562 1 97.12 95 THR A O 1
ATOM 727 N N . TYR A 1 96 ? -8.727 15.305 9.539 1 96.12 96 TYR A N 1
ATOM 728 C CA . TYR A 1 96 ? -8.375 15.617 10.922 1 96.12 96 TYR A CA 1
ATOM 729 C C . TYR A 1 96 ? -6.867 15.703 11.102 1 96.12 96 TYR A C 1
ATOM 731 O O . TYR A 1 96 ? -6.117 14.945 10.484 1 96.12 96 TYR A O 1
ATOM 739 N N . PHE A 1 97 ? -6.512 16.609 11.922 1 93.56 97 PHE A N 1
ATOM 740 C CA . PHE A 1 97 ? -5.18 16.531 12.516 1 93.56 97 PHE A CA 1
ATOM 741 C C . PHE A 1 97 ? -5.211 15.695 13.797 1 93.56 97 PHE A C 1
ATOM 743 O O . PHE A 1 97 ? -6.031 15.945 14.68 1 93.56 97 PHE A O 1
ATOM 750 N N . LEU A 1 98 ? -4.332 14.656 13.797 1 92 98 LEU A N 1
ATOM 751 C CA . LEU A 1 98 ? -4.27 13.852 15.016 1 92 98 LEU A CA 1
ATOM 752 C C . LEU A 1 98 ? -3.516 14.594 16.109 1 92 98 LEU A C 1
ATOM 754 O O . LEU A 1 98 ? -2.51 15.258 15.852 1 92 98 LEU A O 1
ATOM 758 N N . GLU A 1 99 ? -4.152 14.391 17.266 1 85.12 99 GLU A N 1
ATOM 759 C CA . GLU A 1 99 ? -3.514 14.945 18.453 1 85.12 99 GLU A CA 1
ATOM 760 C C . GLU A 1 99 ? -2.744 13.875 19.219 1 85.12 99 GLU A C 1
ATOM 762 O O . GLU A 1 99 ? -3.098 12.695 19.172 1 85.12 99 GLU A O 1
ATOM 767 N N . ASN A 1 100 ? -1.547 14.242 19.828 1 67.56 100 ASN A N 1
ATOM 768 C CA . ASN A 1 100 ? -0.76 13.391 20.703 1 67.56 100 ASN A CA 1
ATOM 769 C C . ASN A 1 100 ? -0.199 12.18 19.953 1 67.56 100 ASN A C 1
ATOM 771 O O . ASN A 1 100 ? -0.106 11.086 20.516 1 67.56 100 ASN A O 1
ATOM 775 N N . ALA A 1 101 ? -0.243 12.18 18.641 1 60.47 101 ALA A N 1
ATOM 776 C CA . ALA A 1 101 ? 0.4 11.062 17.953 1 60.47 101 ALA A CA 1
ATOM 777 C C . ALA A 1 101 ? 1.865 10.938 18.359 1 60.47 101 ALA A C 1
ATOM 779 O O . ALA A 1 101 ? 2.549 11.945 18.562 1 60.47 101 ALA A O 1
ATOM 780 N N . PRO A 1 102 ? 2.342 9.75 18.719 1 47.16 102 PRO A N 1
ATOM 781 C CA . PRO A 1 102 ? 3.764 9.602 19.047 1 47.16 102 PRO A CA 1
ATOM 782 C C . PRO A 1 102 ? 4.676 10.062 17.906 1 47.16 102 PRO A C 1
ATOM 784 O O . PRO A 1 102 ? 4.379 9.812 16.734 1 47.16 102 PRO A O 1
ATOM 787 N N . GLY A 1 103 ? 5.645 11.156 18.156 1 47.41 103 GLY A N 1
ATOM 788 C CA . GLY A 1 103 ? 6.566 11.82 17.266 1 47.41 103 GLY A CA 1
ATOM 789 C C . GLY A 1 103 ? 6.09 13.195 16.828 1 47.41 103 GLY A C 1
ATOM 790 O O . GLY A 1 103 ? 6.723 13.836 15.977 1 47.41 103 GLY A O 1
ATOM 791 N N . ALA A 1 104 ? 4.789 13.289 16.891 1 43.97 104 ALA A N 1
ATOM 792 C CA . ALA A 1 104 ? 4.484 14.703 16.719 1 43.97 104 ALA A CA 1
ATOM 793 C C . ALA A 1 104 ? 5.434 15.578 17.531 1 43.97 104 ALA A C 1
ATOM 795 O O . ALA A 1 104 ? 5.562 15.398 18.75 1 43.97 104 ALA A O 1
ATOM 796 N N . LEU A 1 105 ? 6.625 15.797 16.891 1 39.69 105 LEU A N 1
ATOM 797 C CA . LEU A 1 105 ? 7.539 16.688 17.594 1 39.69 105 LEU A CA 1
ATOM 798 C C . LEU A 1 105 ? 6.77 17.703 18.422 1 39.69 105 LEU A C 1
ATOM 800 O O . LEU A 1 105 ? 5.742 18.234 17.984 1 39.69 105 LEU A O 1
ATOM 804 N N . PRO A 1 106 ? 7 17.594 19.75 1 35.19 106 PRO A N 1
ATOM 805 C CA . PRO A 1 106 ? 6.457 18.734 20.5 1 35.19 106 PRO A CA 1
ATOM 806 C C . PRO A 1 106 ? 6.586 20.047 19.734 1 35.19 106 PRO A C 1
ATOM 808 O O . PRO A 1 106 ? 7.457 20.188 18.875 1 35.19 106 PRO A O 1
ATOM 811 N N . GLU A 1 107 ? 5.605 20.859 19.672 1 33.12 107 GLU A N 1
ATOM 812 C CA . GLU A 1 107 ? 5.883 22.203 19.188 1 33.12 107 GLU A CA 1
ATOM 813 C C . GLU A 1 107 ? 7.34 22.594 19.422 1 33.12 107 GLU A C 1
ATOM 815 O O . GLU A 1 107 ? 8.039 21.938 20.203 1 33.12 107 GLU A O 1
ATOM 820 N N . GLU A 1 108 ? 7.629 23.859 19.688 1 33.19 108 GLU A N 1
ATOM 821 C CA . GLU A 1 108 ? 8.797 24.688 19.953 1 33.19 108 GLU A CA 1
ATOM 822 C C . GLU A 1 108 ? 9.562 24.188 21.172 1 33.19 108 GLU A C 1
ATOM 824 O O . GLU A 1 108 ? 9.242 24.547 22.312 1 33.19 108 GLU A O 1
ATOM 829 N N . ALA A 1 109 ? 9.93 23 21.469 1 33.44 109 ALA A N 1
ATOM 830 C CA . ALA A 1 109 ? 11.047 23.234 22.375 1 33.44 109 ALA A CA 1
ATOM 831 C C . ALA A 1 109 ? 12.18 23.984 21.688 1 33.44 109 ALA A C 1
ATOM 833 O O . ALA A 1 109 ? 12.617 23.594 20.594 1 33.44 109 ALA A O 1
ATOM 834 N N . THR A 1 110 ? 12.398 25.359 21.922 1 32.28 110 THR A N 1
ATOM 835 C CA . THR A 1 110 ? 13.477 26.281 21.578 1 32.28 110 THR A CA 1
ATOM 836 C C . THR A 1 110 ? 14.836 25.594 21.734 1 32.28 110 THR A C 1
ATOM 838 O O . THR A 1 110 ? 15.188 25.156 22.828 1 32.28 110 THR A O 1
ATOM 841 N N . PRO A 1 111 ? 15.289 24.953 20.766 1 32.38 111 PRO A N 1
ATOM 842 C CA . PRO A 1 111 ? 16.656 24.547 21.078 1 32.38 111 PRO A CA 1
ATOM 843 C C . PRO A 1 111 ? 17.438 25.625 21.828 1 32.38 111 PRO A C 1
ATOM 845 O O . PRO A 1 111 ? 17.281 26.812 21.547 1 32.38 111 PRO A O 1
ATOM 848 N N . ALA A 1 112 ? 17.781 25.406 23.125 1 30.14 112 ALA A N 1
ATOM 849 C CA . ALA A 1 112 ? 18.734 26.281 23.781 1 30.14 112 ALA A CA 1
ATOM 850 C C . ALA A 1 112 ? 19.922 26.578 22.859 1 30.14 112 ALA A C 1
ATOM 852 O O . ALA A 1 112 ? 20.219 25.797 21.953 1 30.14 112 ALA A O 1
ATOM 853 N N . PRO A 1 113 ? 20.531 27.844 22.938 1 26.33 113 PRO A N 1
ATOM 854 C CA . PRO A 1 113 ? 21.672 28.359 22.172 1 26.33 113 PRO A CA 1
ATOM 855 C C . PRO A 1 113 ? 22.891 27.422 22.234 1 26.33 113 PRO A C 1
ATOM 857 O O . PRO A 1 113 ? 23.219 26.906 23.297 1 26.33 113 PRO A O 1
ATOM 860 N N . ALA A 1 114 ? 23.031 26.625 21.312 1 30.3 114 ALA A N 1
ATOM 861 C CA . ALA A 1 114 ? 24.359 26.031 21.281 1 30.3 114 ALA A CA 1
ATOM 862 C C . ALA A 1 114 ? 25.422 27.047 21.672 1 30.3 114 ALA A C 1
ATOM 864 O O . ALA A 1 114 ? 25.391 28.203 21.219 1 30.3 114 ALA A O 1
ATOM 865 N N . ASP A 1 115 ? 25.969 27.078 22.844 1 26.56 115 ASP A N 1
ATOM 866 C CA . ASP A 1 115 ? 27.156 27.797 23.25 1 26.56 115 ASP A CA 1
ATOM 867 C C . ASP A 1 115 ? 28.156 27.922 22.109 1 26.56 115 ASP A C 1
ATOM 869 O O . ASP A 1 115 ? 28.219 27.062 21.234 1 26.56 115 ASP A O 1
ATOM 873 N N . ALA A 1 116 ? 28.906 29.156 21.969 1 24.58 116 ALA A N 1
ATOM 874 C CA . ALA A 1 116 ? 29.969 29.766 21.172 1 24.58 116 ALA A CA 1
ATOM 875 C C . ALA A 1 116 ? 31.172 28.844 21.062 1 24.58 116 ALA A C 1
ATOM 877 O O . ALA A 1 116 ? 31.812 28.516 22.078 1 24.58 116 ALA A O 1
ATOM 878 N N . ALA A 1 117 ? 31.203 27.781 20.422 1 25.81 117 ALA A N 1
ATOM 879 C CA . ALA A 1 117 ? 32.562 27.328 20.062 1 25.81 117 ALA A CA 1
ATOM 880 C C . ALA A 1 117 ? 33.438 28.516 19.719 1 25.81 117 ALA A C 1
ATOM 882 O O . ALA A 1 117 ? 33.125 29.344 18.859 1 25.81 117 ALA A O 1
ATOM 883 N N . GLU A 1 118 ? 34.156 29.094 20.672 1 23.73 118 GLU A N 1
ATOM 884 C CA . GLU A 1 118 ? 35.344 29.938 20.844 1 23.73 118 GLU A CA 1
ATOM 885 C C . GLU A 1 118 ? 36.312 29.781 19.688 1 23.73 118 GLU A C 1
ATOM 887 O O . GLU A 1 118 ? 36.344 28.719 19.062 1 23.73 118 GLU A O 1
ATOM 892 N N . ALA A 1 119 ? 36.938 30.938 19.141 1 28.59 119 ALA A N 1
ATOM 893 C CA . ALA A 1 119 ? 37.938 31.484 18.219 1 28.59 119 ALA A CA 1
ATOM 894 C C . ALA A 1 119 ? 39.25 30.75 18.375 1 28.59 119 ALA A C 1
ATOM 896 O O . ALA A 1 119 ? 39.938 30.906 19.375 1 28.59 119 ALA A O 1
ATOM 897 N N . ILE A 1 120 ? 39.25 29.375 18.359 1 22.36 120 ILE A N 1
ATOM 898 C CA . ILE A 1 120 ? 40.656 28.969 18.438 1 22.36 120 ILE A CA 1
ATOM 899 C C . ILE A 1 120 ? 41.438 29.625 17.312 1 22.36 120 ILE A C 1
ATOM 901 O O . ILE A 1 120 ? 41.344 29.203 16.156 1 22.36 120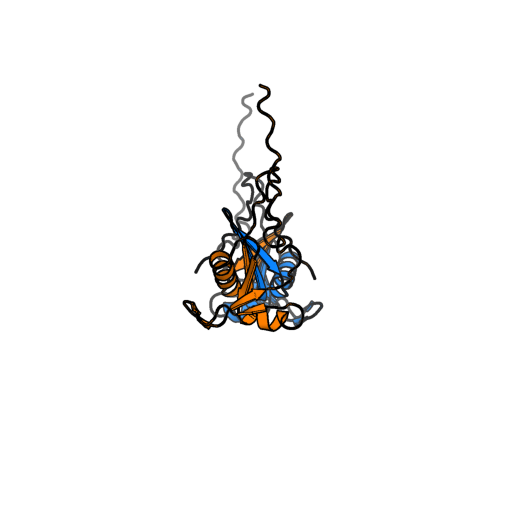 ILE A O 1
ATOM 905 N N . TYR A 1 121 ? 40.906 31.109 17.031 1 20.08 121 TYR A N 1
ATOM 906 C CA . TYR A 1 121 ? 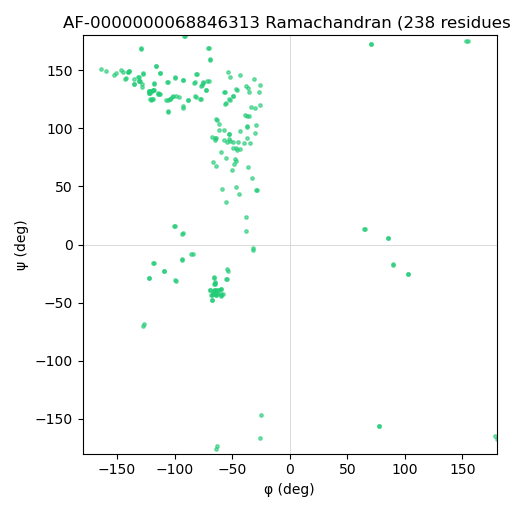42.125 31.891 16.969 1 20.08 121 TYR A CA 1
ATOM 907 C C . TYR A 1 121 ? 42.656 32.188 18.359 1 20.08 121 TYR A C 1
ATOM 909 O O . TYR A 1 121 ? 41.906 32.281 19.328 1 20.08 121 TYR A O 1
ATOM 917 N N . MET B 1 1 ? -4.188 7.781 -12.586 1 25.06 1 MET B N 1
ATOM 918 C CA . MET B 1 1 ? -4.039 6.711 -11.602 1 25.06 1 MET B CA 1
ATOM 919 C C . MET B 1 1 ? -2.643 6.73 -10.984 1 25.06 1 MET B C 1
ATOM 921 O O . MET B 1 1 ? -1.647 6.539 -11.688 1 25.06 1 MET B O 1
ATOM 925 N N . SER B 1 2 ? -2.471 7.551 -10.07 1 28.45 2 SER B N 1
ATOM 926 C CA . SER B 1 2 ? -1.106 7.844 -9.641 1 28.45 2 SER B CA 1
ATOM 927 C C . SER B 1 2 ? -0.443 6.609 -9.031 1 28.45 2 SER B C 1
ATOM 929 O O . SER B 1 2 ? -1.007 5.969 -8.148 1 28.45 2 SER B O 1
ATOM 931 N N . VAL B 1 3 ? 0.23 5.891 -9.898 1 32.44 3 VAL B N 1
ATOM 932 C CA . VAL B 1 3 ? 1.031 4.727 -9.531 1 32.44 3 VAL B CA 1
ATOM 933 C C . VAL B 1 3 ? 2.234 5.164 -8.703 1 32.44 3 VAL B C 1
ATOM 935 O O . VAL B 1 3 ? 2.938 6.109 -9.07 1 32.44 3 VAL B O 1
ATOM 938 N N . VAL B 1 4 ? 2.127 5.164 -7.523 1 35.09 4 VAL B N 1
ATOM 939 C CA . VAL B 1 4 ? 3.387 5.352 -6.809 1 35.09 4 VAL B CA 1
ATOM 940 C C . VAL B 1 4 ? 4.344 4.207 -7.141 1 35.09 4 VAL B C 1
ATOM 942 O O . VAL B 1 4 ? 3.953 3.039 -7.109 1 35.09 4 VAL B O 1
ATOM 945 N N . ASN B 1 5 ? 5.203 4.672 -8.125 1 30.48 5 ASN B N 1
ATOM 946 C CA . ASN B 1 5 ? 6.258 3.721 -8.469 1 30.48 5 ASN B CA 1
ATOM 947 C C . ASN B 1 5 ? 7.223 3.512 -7.305 1 30.48 5 ASN B C 1
ATOM 949 O O . ASN B 1 5 ? 7.828 4.469 -6.816 1 30.48 5 ASN B O 1
ATOM 953 N N . LEU B 1 6 ? 6.848 2.92 -6.383 1 33.91 6 LEU B N 1
ATOM 954 C CA . LEU B 1 6 ? 7.934 2.527 -5.488 1 33.91 6 LEU B CA 1
ATOM 955 C C . LEU B 1 6 ? 9.031 1.794 -6.258 1 33.91 6 LEU B C 1
ATOM 957 O O . LEU B 1 6 ? 8.742 0.873 -7.027 1 33.91 6 LEU B O 1
ATOM 961 N N . GLU B 1 7 ? 9.977 2.717 -6.699 1 32.31 7 GLU B N 1
ATOM 962 C CA . GLU B 1 7 ? 11.125 2.119 -7.379 1 32.31 7 GLU B CA 1
ATOM 963 C C . GLU B 1 7 ? 11.836 1.108 -6.48 1 32.31 7 GLU B C 1
ATOM 965 O O . GLU B 1 7 ? 12.195 1.427 -5.344 1 32.31 7 GLU B O 1
ATOM 970 N N . LEU B 1 8 ? 11.422 -0.043 -6.559 1 31.39 8 LEU B N 1
ATOM 971 C CA . LEU B 1 8 ? 12.398 -1.07 -6.207 1 31.39 8 LEU B CA 1
ATOM 972 C C . LEU B 1 8 ? 13.625 -0.99 -7.113 1 31.39 8 LEU B C 1
ATOM 974 O O . LEU B 1 8 ? 13.5 -1.066 -8.336 1 31.39 8 LEU B O 1
ATOM 978 N N . ARG B 1 9 ? 14.531 -0.002 -6.77 1 30.91 9 ARG B N 1
ATOM 979 C CA . ARG B 1 9 ? 15.758 0.076 -7.555 1 30.91 9 ARG B CA 1
ATOM 980 C C . ARG B 1 9 ? 16.391 -1.302 -7.715 1 30.91 9 ARG B C 1
ATOM 982 O O . ARG B 1 9 ? 16.781 -1.929 -6.73 1 30.91 9 ARG B O 1
ATOM 989 N N . ALA B 1 10 ? 15.812 -2.117 -8.531 1 30.77 10 ALA B N 1
ATOM 990 C CA . ALA B 1 10 ? 16.672 -3.16 -9.07 1 30.77 10 ALA B CA 1
ATOM 991 C C . ALA B 1 10 ? 17.938 -2.562 -9.672 1 30.77 10 ALA B C 1
ATOM 993 O O . ALA B 1 10 ? 17.875 -1.656 -10.508 1 30.77 10 ALA B O 1
ATOM 994 N N . GLU B 1 11 ? 18.953 -2.408 -8.852 1 33.81 11 GLU B N 1
ATOM 995 C CA . GLU B 1 11 ? 20.219 -2.234 -9.5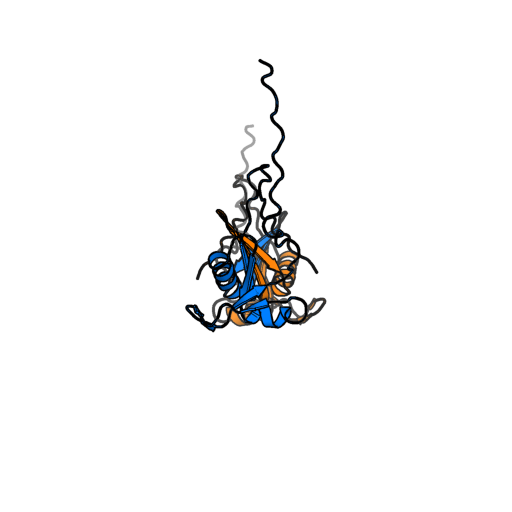55 1 33.81 11 GLU B CA 1
ATOM 996 C C . GLU B 1 11 ? 20.281 -3.109 -10.805 1 33.81 11 GLU B C 1
ATOM 998 O O . GLU B 1 11 ? 19.828 -4.254 -10.789 1 33.81 11 GLU B O 1
ATOM 1003 N N . ALA B 1 12 ? 20.25 -2.553 -11.969 1 32.62 12 ALA B N 1
ATOM 1004 C CA . ALA B 1 12 ? 20.453 -3.078 -13.312 1 32.62 12 ALA B CA 1
ATOM 1005 C C . ALA B 1 12 ? 21.562 -4.121 -13.336 1 32.62 12 ALA B C 1
ATOM 1007 O O . ALA B 1 12 ? 22.062 -4.488 -14.406 1 32.62 12 ALA B O 1
ATOM 1008 N N . PRO B 1 13 ? 22.234 -4.785 -12.438 1 33.59 13 PRO B N 1
ATOM 1009 C CA . PRO B 1 13 ? 23.281 -5.484 -13.18 1 33.59 13 PRO B CA 1
ATOM 1010 C C . PRO B 1 13 ? 22.734 -6.316 -14.336 1 33.59 13 PRO B C 1
ATOM 1012 O O . PRO B 1 13 ? 21.547 -6.676 -14.336 1 33.59 13 PRO B O 1
ATOM 1015 N N . ARG B 1 14 ? 23.359 -6.578 -15.508 1 35.19 14 ARG B N 1
ATOM 1016 C CA . ARG B 1 14 ? 23.312 -7.512 -16.625 1 35.19 14 ARG B CA 1
ATOM 1017 C C . ARG B 1 14 ? 22.844 -8.891 -16.188 1 35.19 14 ARG B C 1
ATOM 1019 O O . ARG B 1 14 ? 22.938 -9.859 -16.938 1 35.19 14 ARG B O 1
ATOM 1026 N N . ALA B 1 15 ? 22.547 -9.289 -14.883 1 38.41 15 ALA B N 1
ATOM 1027 C CA . ALA B 1 15 ? 22.781 -10.688 -14.5 1 38.41 15 ALA B CA 1
ATOM 1028 C C . ALA B 1 15 ? 21.875 -11.625 -15.297 1 38.41 15 ALA B C 1
ATOM 1030 O O . ALA B 1 15 ? 20.859 -11.203 -15.852 1 38.41 15 ALA B O 1
ATOM 1031 N N . PRO B 1 16 ? 21.906 -13.039 -14.977 1 42.56 16 PRO B N 1
ATOM 1032 C CA . PRO B 1 16 ? 21.141 -14.211 -15.383 1 42.56 16 PRO B CA 1
ATOM 1033 C C . PRO B 1 16 ? 19.625 -13.961 -15.367 1 42.56 16 PRO B C 1
ATOM 1035 O O . PRO B 1 16 ? 19.156 -13.055 -14.672 1 42.56 16 PRO B O 1
ATOM 1038 N N . GLN B 1 17 ? 18.844 -14.367 -16.469 1 45.41 17 GLN B N 1
ATOM 1039 C CA . GLN B 1 17 ? 17.422 -14.25 -16.688 1 45.41 17 GLN B CA 1
ATOM 1040 C C . GLN B 1 17 ? 16.641 -14.273 -15.375 1 45.41 17 GLN B C 1
ATOM 1042 O O . GLN B 1 17 ? 16.438 -15.336 -14.789 1 45.41 17 GLN B O 1
ATOM 1047 N N . LEU B 1 18 ? 17 -13.555 -14.359 1 49.78 18 LEU B N 1
ATOM 1048 C CA . LEU B 1 18 ? 16.359 -13.547 -13.047 1 49.78 18 LEU B CA 1
ATOM 1049 C C . LEU B 1 18 ? 14.844 -13.477 -13.188 1 49.78 18 LEU B C 1
ATOM 1051 O O . LEU B 1 18 ? 14.305 -12.492 -13.688 1 49.78 18 LEU B O 1
ATOM 1055 N N . THR B 1 19 ? 14.148 -14.781 -13.469 1 68.94 19 THR B N 1
ATOM 1056 C CA . THR B 1 19 ? 12.695 -14.836 -13.516 1 68.94 19 THR B CA 1
ATOM 1057 C C . THR B 1 19 ? 12.094 -14.492 -12.156 1 68.94 19 THR B C 1
ATOM 1059 O O . THR B 1 19 ? 12.508 -15.039 -11.133 1 68.94 19 THR B O 1
ATOM 1062 N N . VAL B 1 20 ? 11.516 -13.445 -11.945 1 78.5 20 VAL B N 1
ATOM 1063 C CA . VAL B 1 20 ? 10.914 -12.977 -10.695 1 78.5 20 VAL B CA 1
ATOM 1064 C C . VAL B 1 20 ? 9.531 -13.594 -10.531 1 78.5 20 VAL B C 1
ATOM 1066 O O . VAL B 1 20 ? 8.922 -14.055 -11.5 1 78.5 20 VAL B O 1
ATOM 1069 N N . GLN B 1 21 ? 9.234 -13.828 -9.219 1 87.88 21 GLN B N 1
ATOM 1070 C CA . GLN B 1 21 ? 7.867 -14.172 -8.844 1 87.88 21 GLN B CA 1
ATOM 1071 C C . GLN B 1 21 ? 7.066 -12.93 -8.461 1 87.88 21 GLN B C 1
ATOM 1073 O O . GLN B 1 21 ? 7.602 -12 -7.855 1 87.88 21 GLN B O 1
ATOM 1078 N N . VAL B 1 22 ? 5.82 -12.922 -8.859 1 89.25 22 VAL B N 1
ATOM 1079 C CA . VAL B 1 22 ? 4.953 -11.797 -8.539 1 89.25 22 VAL B CA 1
ATOM 1080 C C . VAL B 1 22 ? 3.734 -12.273 -7.762 1 89.25 22 VAL B C 1
ATOM 1082 O O . VAL B 1 22 ? 3.145 -13.305 -8.094 1 89.25 22 VAL B O 1
ATOM 1085 N N . GLY B 1 23 ? 3.434 -11.602 -6.703 1 93.75 23 GLY B N 1
ATOM 1086 C CA . GLY B 1 23 ? 2.217 -11.789 -5.93 1 93.75 23 GLY B CA 1
ATOM 1087 C C . GLY B 1 23 ? 1.337 -10.555 -5.891 1 93.75 23 GLY B C 1
ATOM 1088 O O . GLY B 1 23 ? 1.839 -9.438 -5.801 1 93.75 23 GLY B O 1
ATOM 1089 N N . ILE B 1 24 ? -0.012 -10.781 -6.02 1 93.06 24 ILE B N 1
ATOM 1090 C CA . ILE B 1 24 ? -0.938 -9.648 -6.008 1 93.06 24 ILE B CA 1
ATOM 1091 C C . ILE B 1 24 ? -2.137 -9.977 -5.121 1 93.06 24 ILE B C 1
ATOM 1093 O O . ILE B 1 24 ? -2.66 -11.094 -5.156 1 93.06 24 ILE B O 1
ATOM 1097 N N . ASP B 1 25 ? -2.529 -8.969 -4.352 1 94.62 25 ASP B N 1
ATOM 1098 C CA . ASP B 1 25 ? -3.77 -9.039 -3.588 1 94.62 25 ASP B CA 1
ATOM 1099 C C . ASP B 1 25 ? -4.504 -7.699 -3.611 1 94.62 25 ASP B C 1
ATOM 1101 O O . ASP B 1 25 ? -3.904 -6.66 -3.898 1 94.62 25 ASP B O 1
ATOM 1105 N N . PHE B 1 26 ? -5.812 -7.816 -3.557 1 92.5 26 PHE B N 1
ATOM 1106 C CA . PHE B 1 26 ? -6.684 -6.66 -3.379 1 92.5 26 PHE B CA 1
ATOM 1107 C C . PHE B 1 26 ? -7.41 -6.734 -2.041 1 92.5 26 PHE B C 1
ATOM 1109 O O . PHE B 1 26 ? -7.992 -7.766 -1.7 1 92.5 26 PHE B O 1
ATOM 1116 N N . GLY B 1 27 ? -7.328 -5.586 -1.265 1 91.19 27 GLY B N 1
ATOM 1117 C CA . GLY B 1 27 ? -8.008 -5.547 0.017 1 91.19 27 GLY B CA 1
ATOM 1118 C C . GLY B 1 27 ? -7.824 -4.234 0.753 1 91.19 27 GLY B C 1
ATOM 1119 O O . GLY B 1 27 ? -7.469 -3.221 0.146 1 91.19 27 GLY B O 1
ATOM 1120 N N . SER B 1 28 ? -8.211 -4.289 2.049 1 89.94 28 SER B N 1
ATOM 1121 C CA . SER B 1 28 ? -8.086 -3.105 2.893 1 89.94 28 SER B CA 1
ATOM 1122 C C . SER B 1 28 ? -6.637 -2.881 3.322 1 89.94 28 SER B C 1
ATOM 1124 O O . SER B 1 28 ? -5.918 -3.838 3.613 1 89.94 28 SER B O 1
ATOM 1126 N N . ALA B 1 29 ? -6.203 -1.59 3.266 1 89.19 29 ALA B N 1
ATOM 1127 C CA . ALA B 1 29 ? -4.855 -1.239 3.707 1 89.19 29 ALA B CA 1
ATOM 1128 C C . ALA B 1 29 ? -4.828 0.15 4.34 1 89.19 29 ALA B C 1
ATOM 1130 O O . ALA B 1 29 ? -5.715 0.97 4.086 1 89.19 29 ALA B O 1
ATOM 1131 N N . ILE B 1 30 ? -3.924 0.313 5.266 1 88.38 30 ILE B N 1
ATOM 1132 C CA . ILE B 1 30 ? -3.564 1.63 5.781 1 88.38 30 ILE B CA 1
ATOM 1133 C C . ILE B 1 30 ? -2.385 2.188 4.988 1 88.38 30 ILE B C 1
ATOM 1135 O O . ILE B 1 30 ? -1.35 1.53 4.855 1 88.38 30 ILE B O 1
ATOM 1139 N N . ALA B 1 31 ? -2.666 3.314 4.332 1 91.19 31 ALA B N 1
ATOM 1140 C CA . ALA B 1 31 ? -1.59 4.004 3.627 1 91.19 31 ALA B CA 1
ATOM 1141 C C . ALA B 1 31 ? -1.087 5.203 4.426 1 91.19 31 ALA B C 1
ATOM 1143 O O . ALA B 1 31 ? -1.884 5.996 4.934 1 91.19 31 ALA B O 1
ATOM 1144 N N . GLY B 1 32 ? 0.151 5.305 4.645 1 88.5 32 GLY B N 1
ATOM 1145 C CA . GLY B 1 32 ? 0.832 6.438 5.25 1 88.5 32 GLY B CA 1
ATOM 1146 C C . GLY B 1 32 ? 1.852 7.082 4.332 1 88.5 32 GLY B C 1
ATOM 1147 O O . GLY B 1 32 ? 2.582 6.391 3.623 1 88.5 32 GLY B O 1
ATOM 1148 N N . VAL B 1 33 ? 1.771 8.344 4.293 1 85.94 33 VAL B N 1
ATOM 1149 C CA . VAL B 1 33 ? 2.729 9.109 3.506 1 85.94 33 VAL B CA 1
ATOM 1150 C C . VAL B 1 33 ? 3.451 10.117 4.402 1 85.94 33 VAL B C 1
ATOM 1152 O O . VAL B 1 33 ? 2.828 10.758 5.25 1 85.94 33 VAL B O 1
ATOM 1155 N N . ILE B 1 34 ? 4.734 10.109 4.293 1 84.69 34 ILE B N 1
ATOM 1156 C CA . ILE B 1 34 ? 5.574 11.047 5.023 1 84.69 34 ILE B CA 1
ATOM 1157 C C . ILE B 1 34 ? 6.375 11.898 4.039 1 84.69 34 ILE B C 1
ATOM 1159 O O . ILE B 1 34 ? 6.957 11.375 3.086 1 84.69 34 ILE B O 1
ATOM 1163 N N . GLY B 1 35 ? 6.211 13.141 4.234 1 77.25 35 GLY B N 1
ATOM 1164 C CA . GLY B 1 35 ? 7.004 13.922 3.297 1 77.25 35 GLY B CA 1
ATOM 1165 C C . GLY B 1 35 ? 7.164 15.375 3.713 1 77.25 35 GLY B C 1
ATOM 1166 O O . GLY B 1 35 ? 6.418 15.867 4.559 1 77.25 35 GLY B O 1
ATOM 1167 N N . HIS B 1 36 ? 8.391 15.984 3.254 1 72.44 36 HIS B N 1
ATOM 1168 C CA . HIS B 1 36 ? 8.633 17.422 3.156 1 72.44 36 HIS B CA 1
ATOM 1169 C C . HIS B 1 36 ? 9.109 17.812 1.76 1 72.44 36 HIS B C 1
ATOM 1171 O O . HIS B 1 36 ? 8.344 18.344 0.963 1 72.44 36 HIS B O 1
ATOM 1177 N N . LYS B 1 37 ? 10.328 17.359 1.474 1 61.91 37 LYS B N 1
ATOM 1178 C CA . LYS B 1 37 ? 10.875 17.531 0.133 1 61.91 37 LYS B CA 1
ATOM 1179 C C . LYS B 1 37 ? 10.727 16.25 -0.686 1 61.91 37 LYS B C 1
ATOM 1181 O O . LYS B 1 37 ? 10.438 16.297 -1.882 1 61.91 37 LYS B O 1
ATOM 1186 N N . THR B 1 38 ? 10.758 15.125 0.012 1 65.75 38 THR B N 1
ATOM 1187 C CA . THR B 1 38 ? 10.578 13.797 -0.569 1 65.75 38 THR B CA 1
ATOM 1188 C C . THR B 1 38 ? 9.516 13.016 0.192 1 65.75 38 THR B C 1
ATOM 1190 O O . THR B 1 38 ? 9.383 13.164 1.408 1 65.75 38 THR B O 1
ATOM 1193 N N . TYR B 1 39 ? 8.703 12.344 -0.748 1 75.38 39 TYR 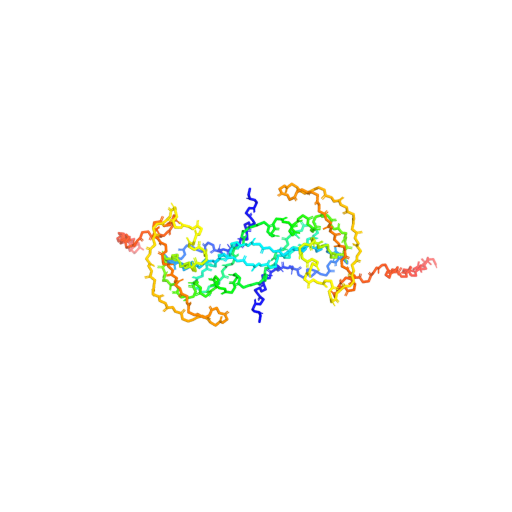B N 1
ATOM 1194 C CA . TYR B 1 39 ? 7.633 11.586 -0.103 1 75.38 39 TYR B CA 1
ATOM 1195 C C . TYR B 1 39 ? 8.008 10.117 0.018 1 75.38 39 TYR B C 1
ATOM 1197 O O . TYR B 1 39 ? 8.578 9.539 -0.908 1 75.38 39 TYR B O 1
ATOM 1205 N N . GLN B 1 40 ? 7.879 9.648 1.252 1 77.25 40 GLN B N 1
ATOM 1206 C CA . GLN B 1 40 ? 7.992 8.219 1.527 1 77.25 40 GLN B CA 1
ATOM 1207 C C . GLN B 1 40 ? 6.629 7.602 1.821 1 77.25 40 GLN B C 1
ATOM 1209 O O . GLN B 1 40 ? 5.789 8.219 2.477 1 77.25 40 GLN B O 1
ATOM 1214 N N . TYR B 1 41 ? 6.457 6.395 1.278 1 79.06 41 TYR B N 1
ATOM 1215 C CA . TYR B 1 41 ? 5.18 5.707 1.429 1 79.06 41 TYR B CA 1
ATOM 1216 C C . TYR B 1 41 ? 5.336 4.445 2.268 1 79.06 41 TYR B C 1
ATOM 1218 O O . TYR B 1 41 ? 6.316 3.711 2.121 1 79.06 41 TYR B O 1
ATOM 1226 N N . ASP B 1 42 ? 4.426 4.398 3.236 1 76.56 42 ASP B N 1
ATOM 1227 C CA . ASP B 1 42 ? 4.332 3.174 4.027 1 76.56 42 ASP B CA 1
ATOM 1228 C C . ASP B 1 42 ? 2.934 2.568 3.941 1 76.56 42 ASP B C 1
ATOM 1230 O O . ASP B 1 42 ? 1.938 3.293 3.881 1 76.56 42 ASP B O 1
ATOM 1234 N N . LEU B 1 43 ? 2.965 1.257 3.652 1 77 43 LEU B N 1
ATOM 1235 C CA . LEU B 1 43 ? 1.685 0.558 3.596 1 77 43 LEU B CA 1
ATOM 1236 C C . LEU B 1 43 ? 1.635 -0.568 4.621 1 77 43 LEU B C 1
ATOM 1238 O O . LEU B 1 43 ? 2.615 -1.294 4.805 1 77 43 LEU B O 1
ATOM 1242 N N . CYS B 1 44 ? 0.552 -0.586 5.344 1 79.12 44 CYS B N 1
ATOM 1243 C CA . CYS B 1 44 ? 0.259 -1.696 6.246 1 79.12 44 CYS B CA 1
ATOM 1244 C C . CYS B 1 44 ? -1.166 -2.199 6.043 1 79.12 44 CYS B C 1
ATOM 1246 O O . CYS B 1 44 ? -2.082 -1.406 5.82 1 79.12 44 CYS B O 1
ATOM 1248 N N . GLY B 1 45 ? -1.194 -3.621 6.125 1 83.5 45 GLY B N 1
ATOM 1249 C CA . GLY B 1 45 ? -2.527 -4.191 6.031 1 83.5 45 GLY B CA 1
ATOM 1250 C C . GLY B 1 45 ? -2.531 -5.621 5.516 1 83.5 45 GLY B C 1
ATOM 1251 O O . GLY B 1 45 ? -1.495 -6.133 5.082 1 83.5 45 GLY B O 1
ATOM 1252 N N . ASP B 1 46 ? -3.654 -6.195 5.504 1 87.12 46 ASP B N 1
ATOM 1253 C CA . ASP B 1 46 ? -3.867 -7.59 5.129 1 87.12 46 ASP B CA 1
ATOM 1254 C C . ASP B 1 46 ? -3.531 -7.816 3.654 1 87.12 46 ASP B C 1
ATOM 1256 O O . ASP B 1 46 ? -3.004 -8.867 3.289 1 87.12 46 ASP B O 1
ATOM 1260 N N . ALA B 1 47 ? -3.797 -6.82 2.881 1 90.31 47 ALA B N 1
ATOM 1261 C CA . ALA B 1 47 ? -3.541 -6.953 1.449 1 90.31 47 ALA B CA 1
ATOM 1262 C C . ALA B 1 47 ? -2.051 -7.137 1.174 1 90.31 47 ALA B C 1
ATOM 1264 O O . ALA B 1 47 ? -1.665 -7.945 0.326 1 90.31 47 ALA B O 1
ATOM 1265 N N . VAL B 1 48 ? -1.22 -6.457 1.879 1 87.19 48 VAL B N 1
ATOM 1266 C CA . VAL B 1 48 ? 0.226 -6.523 1.692 1 87.19 48 VAL B CA 1
ATOM 1267 C C . VAL B 1 48 ? 0.736 -7.898 2.119 1 87.19 48 VAL B C 1
ATOM 1269 O O . VAL B 1 48 ? 1.524 -8.523 1.405 1 87.19 48 VAL B O 1
ATOM 1272 N N . ASN B 1 49 ? 0.231 -8.367 3.242 1 87.38 49 ASN B N 1
ATOM 1273 C CA . ASN B 1 49 ? 0.63 -9.68 3.73 1 87.38 49 ASN B CA 1
ATOM 1274 C C . ASN B 1 49 ? 0.202 -10.789 2.771 1 87.38 49 ASN B C 1
ATOM 1276 O O . ASN B 1 49 ? 0.98 -11.703 2.48 1 87.38 49 ASN B O 1
ATOM 1280 N N . THR B 1 50 ? -0.925 -10.664 2.338 1 92.94 50 THR B N 1
ATOM 1281 C CA . THR B 1 50 ? -1.448 -11.672 1.425 1 92.94 50 THR B CA 1
ATOM 1282 C C . THR B 1 50 ? -0.689 -11.648 0.101 1 92.94 50 THR B C 1
ATOM 1284 O O . THR B 1 50 ? -0.355 -12.703 -0.446 1 92.94 50 THR B O 1
ATOM 1287 N N . ALA B 1 51 ? -0.433 -10.453 -0.38 1 93.06 51 ALA B N 1
ATOM 1288 C CA . ALA B 1 51 ? 0.355 -10.344 -1.605 1 93.06 51 ALA B CA 1
ATOM 1289 C C . ALA B 1 51 ? 1.719 -11.008 -1.44 1 93.06 51 ALA B C 1
ATOM 1291 O O . ALA B 1 51 ? 2.197 -11.688 -2.35 1 93.06 51 ALA B O 1
ATOM 1292 N N . ALA B 1 52 ? 2.361 -10.797 -0.304 1 89.75 52 ALA B N 1
ATOM 1293 C CA . ALA B 1 52 ? 3.65 -11.422 -0.023 1 89.75 52 ALA B CA 1
ATOM 1294 C C . ALA B 1 52 ? 3.537 -12.945 -0.048 1 89.75 52 ALA B C 1
ATOM 1296 O O . ALA B 1 52 ? 4.414 -13.633 -0.583 1 89.75 52 ALA B O 1
ATOM 1297 N N . ARG B 1 53 ? 2.48 -13.43 0.432 1 92.12 53 ARG B N 1
ATOM 1298 C CA . ARG B 1 53 ? 2.246 -14.867 0.438 1 92.12 53 ARG B CA 1
ATOM 1299 C C . ARG B 1 53 ? 2.018 -15.391 -0.976 1 92.12 53 ARG B C 1
ATOM 1301 O O . ARG B 1 53 ? 2.463 -16.484 -1.317 1 92.12 53 ARG B O 1
ATOM 1308 N N . MET B 1 54 ? 1.302 -14.609 -1.762 1 94.06 54 MET B N 1
ATOM 1309 C CA . MET B 1 54 ? 1.126 -14.984 -3.162 1 94.06 54 MET B CA 1
ATOM 1310 C C . MET B 1 54 ? 2.469 -15.023 -3.887 1 94.06 54 MET B C 1
ATOM 1312 O O . MET B 1 54 ? 2.713 -15.922 -4.691 1 94.06 54 MET B O 1
ATOM 1316 N N . CYS B 1 55 ? 3.336 -14.086 -3.572 1 91.19 55 CYS B N 1
ATOM 1317 C CA . CYS B 1 55 ? 4.648 -14.047 -4.203 1 91.19 55 CYS B CA 1
ATOM 1318 C C . CYS B 1 55 ? 5.5 -15.234 -3.783 1 91.19 55 CYS B C 1
ATOM 1320 O O . CYS B 1 55 ? 6.059 -15.938 -4.633 1 91.19 55 CYS B O 1
ATOM 1322 N N . SER B 1 56 ? 5.527 -15.484 -2.504 1 90.31 56 SER B N 1
ATOM 1323 C CA . SER B 1 56 ? 6.344 -16.578 -1.989 1 90.31 56 SER B CA 1
ATOM 1324 C C . SER B 1 56 ? 5.828 -17.938 -2.477 1 90.31 56 SER B C 1
ATOM 1326 O O . SER B 1 56 ? 6.602 -18.875 -2.623 1 90.31 56 SER B O 1
ATOM 1328 N N . GLY B 1 57 ? 4.516 -18 -2.73 1 90.75 57 GLY B N 1
ATOM 1329 C CA . GLY B 1 57 ? 3.906 -19.234 -3.188 1 90.75 57 GLY B CA 1
ATOM 1330 C C . GLY B 1 57 ? 3.824 -19.344 -4.699 1 90.75 57 GLY B C 1
ATOM 1331 O O . GLY B 1 57 ? 3.23 -20.281 -5.23 1 90.75 57 GLY B O 1
ATOM 1332 N N . SER B 1 58 ? 4.48 -18.422 -5.305 1 91.31 58 SER B N 1
ATOM 1333 C CA . SER B 1 58 ? 4.426 -18.391 -6.766 1 91.31 58 SER B CA 1
ATOM 1334 C C . SER B 1 58 ? 5.574 -19.188 -7.371 1 91.31 58 SER B C 1
ATOM 1336 O O . SER B 1 58 ? 6.277 -19.922 -6.664 1 91.31 58 SER B O 1
ATOM 1338 N N . GLU B 1 59 ? 5.59 -19.219 -8.742 1 86.38 59 GLU B N 1
ATOM 1339 C CA . GLU B 1 59 ? 6.672 -19.797 -9.531 1 86.38 59 GLU B CA 1
ATOM 1340 C C . GLU B 1 59 ? 7.426 -18.719 -10.312 1 86.38 59 GLU B C 1
ATOM 1342 O O . GLU B 1 59 ? 6.855 -17.688 -10.648 1 86.38 59 GLU B O 1
ATOM 1347 N N . PRO B 1 60 ? 8.688 -18.938 -10.492 1 82.31 60 PRO B N 1
ATOM 1348 C CA . PRO B 1 60 ? 9.438 -17.969 -11.281 1 82.31 60 PRO B CA 1
ATOM 1349 C C . PRO B 1 60 ? 8.758 -17.641 -12.609 1 82.31 60 PRO B C 1
ATOM 1351 O O . PRO B 1 60 ? 8.336 -18.547 -13.336 1 82.31 60 PRO B O 1
ATOM 1354 N N . GLY B 1 61 ? 8.586 -16.438 -12.852 1 80 61 GLY B N 1
ATOM 1355 C CA . GLY B 1 61 ? 8.008 -15.984 -14.109 1 80 61 GLY B CA 1
ATOM 1356 C C . GLY B 1 61 ? 6.488 -15.969 -14.102 1 80 61 GLY B C 1
ATOM 1357 O O . GLY B 1 61 ? 5.855 -15.688 -15.117 1 80 61 GLY B O 1
ATOM 1358 N N . ARG B 1 62 ? 5.93 -16.266 -12.906 1 87.19 62 ARG B N 1
ATOM 1359 C CA . ARG B 1 62 ? 4.473 -16.312 -12.844 1 87.19 62 ARG B CA 1
ATOM 1360 C C . ARG B 1 62 ? 3.926 -15.234 -11.914 1 87.19 62 ARG B C 1
ATOM 1362 O O . ARG B 1 62 ? 4.641 -14.734 -11.047 1 87.19 62 ARG B O 1
ATOM 1369 N N . VAL B 1 63 ? 2.703 -14.898 -12.25 1 90.56 63 VAL B N 1
ATOM 1370 C CA . VAL B 1 63 ? 1.933 -13.984 -11.414 1 90.56 63 VAL B CA 1
ATOM 1371 C C . VAL B 1 63 ? 0.867 -14.766 -10.648 1 90.56 63 VAL B C 1
ATOM 1373 O O . VAL B 1 63 ? -0.018 -15.375 -11.25 1 90.56 63 VAL B O 1
ATOM 1376 N N . HIS B 1 64 ? 1.051 -14.766 -9.391 1 94.5 64 HIS B N 1
ATOM 1377 C CA . HIS B 1 64 ? 0.143 -15.445 -8.469 1 94.5 64 HIS B CA 1
ATOM 1378 C C . HIS B 1 64 ? -0.753 -14.453 -7.742 1 94.5 64 HIS B C 1
ATOM 1380 O O . HIS B 1 64 ? -0.263 -13.5 -7.133 1 94.5 64 HIS B O 1
ATOM 1386 N N . VAL B 1 65 ? -2.107 -14.703 -7.859 1 94.81 65 VAL B N 1
ATOM 1387 C CA . VAL B 1 65 ? -3.023 -13.703 -7.312 1 94.81 65 VAL B CA 1
ATOM 1388 C C . VAL B 1 65 ? -4.02 -14.383 -6.371 1 94.81 65 VAL B C 1
ATOM 1390 O O . VAL B 1 65 ? -4.395 -15.539 -6.578 1 94.81 65 VAL B O 1
ATOM 1393 N N . SER B 1 66 ? -4.41 -13.625 -5.359 1 96.5 66 SER B N 1
ATOM 1394 C CA . SER B 1 66 ? -5.43 -14.102 -4.43 1 96.5 66 SER B CA 1
ATOM 1395 C C . SER B 1 66 ? -6.801 -14.148 -5.09 1 96.5 66 SER B C 1
ATOM 1397 O O . SER B 1 66 ? -6.988 -13.609 -6.184 1 96.5 66 SER B O 1
ATOM 1399 N N . GLN B 1 67 ? -7.676 -14.75 -4.418 1 95.81 67 GLN B N 1
ATOM 1400 C CA . GLN B 1 67 ? -9.062 -14.812 -4.879 1 95.81 67 GLN B CA 1
ATOM 1401 C C . GLN B 1 67 ? -9.648 -13.414 -5.023 1 95.81 67 GLN B C 1
ATOM 1403 O O . GLN B 1 67 ? -10.32 -13.109 -6.016 1 95.81 67 GLN B O 1
ATOM 1408 N N . GLU B 1 68 ? -9.398 -12.562 -4.043 1 94.88 68 GLU B N 1
ATOM 1409 C CA . GLU B 1 68 ? -9.93 -11.203 -4.055 1 94.88 68 GLU B CA 1
ATOM 1410 C C . GLU B 1 68 ? -9.375 -10.406 -5.23 1 94.88 68 GLU B C 1
ATOM 1412 O O . GLU B 1 68 ? -10.117 -9.695 -5.91 1 94.88 68 GLU B O 1
ATOM 1417 N N . ALA B 1 69 ? -8.133 -10.594 -5.418 1 94.12 69 ALA B N 1
ATOM 1418 C CA . ALA B 1 69 ? -7.535 -9.891 -6.551 1 94.12 69 ALA B CA 1
ATOM 1419 C C . ALA B 1 69 ? -8.094 -10.406 -7.871 1 94.12 69 ALA B C 1
ATOM 1421 O O . ALA B 1 69 ? -8.375 -9.625 -8.781 1 94.12 69 ALA B O 1
ATOM 1422 N N . TYR B 1 70 ? -8.305 -11.664 -7.98 1 93.62 70 TYR B N 1
ATOM 1423 C CA . TYR B 1 70 ? -8.773 -12.266 -9.219 1 93.62 70 TYR B CA 1
ATOM 1424 C C . TYR B 1 70 ? -10.18 -11.781 -9.57 1 93.62 70 TYR B C 1
ATOM 1426 O O . TYR B 1 70 ? -10.516 -11.641 -10.75 1 93.62 70 TYR B O 1
ATOM 1434 N N . ARG B 1 71 ? -10.945 -11.539 -8.57 1 93.31 71 ARG B N 1
ATOM 1435 C CA . ARG B 1 71 ? -12.289 -11.031 -8.812 1 93.31 71 ARG B CA 1
ATOM 1436 C C . ARG B 1 71 ? -12.258 -9.766 -9.664 1 93.31 71 ARG B C 1
ATOM 1438 O O . ARG B 1 71 ? -13.164 -9.531 -10.469 1 93.31 71 ARG B O 1
ATOM 1445 N N . TYR B 1 72 ? -11.234 -9.07 -9.539 1 86.56 72 TYR B N 1
ATOM 1446 C CA . TYR B 1 72 ? -11.109 -7.82 -10.281 1 86.56 72 TYR B CA 1
ATOM 1447 C C . TYR B 1 72 ? -10.383 -8.039 -11.602 1 86.56 72 TYR B C 1
ATOM 1449 O O . TYR B 1 72 ? -10.414 -7.176 -12.484 1 86.56 72 TYR B O 1
ATOM 1457 N N . LEU B 1 73 ? -9.758 -9.172 -11.766 1 86.75 73 LEU B N 1
ATOM 1458 C CA . LEU B 1 73 ? -8.883 -9.375 -12.922 1 86.75 73 LEU B CA 1
ATOM 1459 C C . LEU B 1 73 ? -9.508 -10.359 -13.906 1 86.75 73 LEU B C 1
ATOM 1461 O O . LEU B 1 73 ? -9.07 -10.453 -15.055 1 86.75 73 LEU B O 1
ATOM 1465 N N . ARG B 1 74 ? -10.414 -11.227 -13.5 1 87.81 74 ARG B N 1
ATOM 1466 C CA . ARG B 1 74 ? -10.969 -12.328 -14.273 1 87.81 74 ARG B CA 1
ATOM 1467 C C . ARG B 1 74 ? -11.523 -11.836 -15.609 1 87.81 74 ARG B C 1
ATOM 1469 O O . ARG B 1 74 ? -11.602 -12.602 -16.578 1 87.81 74 ARG B O 1
ATOM 1476 N N . GLY B 1 75 ? -11.867 -10.656 -15.805 1 83.19 75 GLY B N 1
ATOM 1477 C CA . GLY B 1 75 ? -12.352 -10.133 -17.062 1 83.19 75 GLY B CA 1
ATOM 1478 C C . GLY B 1 75 ? -11.234 -9.719 -18.016 1 83.19 75 GLY B C 1
ATOM 1479 O O . GLY B 1 75 ? -11.445 -9.594 -19.219 1 83.19 75 GLY B O 1
ATOM 1480 N N . ARG B 1 76 ? -10.078 -9.703 -17.625 1 80.44 76 ARG B N 1
ATOM 1481 C CA . ARG B 1 76 ? -8.977 -9.156 -18.406 1 80.44 76 ARG B CA 1
ATOM 1482 C C . ARG B 1 76 ? -7.895 -10.211 -18.641 1 80.44 76 ARG B C 1
ATOM 1484 O O . ARG B 1 76 ? -7.168 -10.148 -19.625 1 80.44 76 ARG B O 1
ATOM 1491 N N . PHE B 1 77 ? -7.777 -11.148 -17.719 1 83.38 77 PHE B N 1
ATOM 1492 C CA . PHE B 1 77 ? -6.723 -12.148 -17.781 1 83.38 77 PHE B CA 1
ATOM 1493 C C . PHE B 1 77 ? -7.297 -13.547 -17.578 1 83.38 77 PHE B C 1
ATOM 1495 O O . PHE B 1 77 ? -8.227 -13.742 -16.797 1 83.38 77 PHE B O 1
ATOM 1502 N N . GLY B 1 78 ? -6.73 -14.477 -18.375 1 87.62 78 GLY B N 1
ATOM 1503 C CA . GLY B 1 78 ? -6.961 -15.867 -18.016 1 87.62 78 GLY B CA 1
ATOM 1504 C C . GLY B 1 78 ? -6.266 -16.281 -16.734 1 87.62 78 GLY B C 1
ATOM 1505 O O . GLY B 1 78 ? -5.375 -15.57 -16.25 1 87.62 78 GLY B O 1
ATOM 1506 N N . ALA B 1 79 ? -6.746 -17.344 -16.109 1 92.5 79 ALA B N 1
ATOM 1507 C CA . ALA B 1 79 ? -6.121 -17.781 -14.859 1 92.5 79 ALA B CA 1
ATOM 1508 C C . ALA B 1 79 ? -6.281 -19.297 -14.672 1 92.5 79 ALA B C 1
ATOM 1510 O O . ALA B 1 79 ? -7.207 -19.906 -15.211 1 92.5 79 ALA B O 1
ATOM 1511 N N . THR B 1 80 ? -5.281 -19.844 -14.047 1 95.12 80 THR B N 1
ATOM 1512 C CA . THR B 1 80 ? -5.324 -21.234 -13.602 1 95.12 80 THR B CA 1
ATOM 1513 C C . THR B 1 80 ? -5.465 -21.312 -12.086 1 95.12 80 THR B C 1
ATOM 1515 O O . THR B 1 80 ? -4.637 -20.766 -11.352 1 95.12 80 THR B O 1
ATOM 1518 N N . SER B 1 81 ? -6.52 -22.031 -11.703 1 96.5 81 SER B N 1
ATOM 1519 C CA . SER B 1 81 ? -6.73 -22.203 -10.266 1 96.5 81 SER B CA 1
ATOM 1520 C C . SER B 1 81 ? -5.688 -23.141 -9.664 1 96.5 81 SER B C 1
ATOM 1522 O O . SER B 1 81 ? -5.336 -24.156 -10.266 1 96.5 81 SER B O 1
ATOM 1524 N N . ARG B 1 82 ? -5.215 -22.766 -8.414 1 96.06 82 ARG B N 1
ATOM 1525 C CA . ARG B 1 82 ? -4.25 -23.609 -7.719 1 96.06 82 ARG B CA 1
ATOM 1526 C C . ARG B 1 82 ? -4.934 -24.469 -6.664 1 96.06 82 ARG B C 1
ATOM 1528 O O . ARG B 1 82 ? -4.27 -25.078 -5.828 1 96.06 82 ARG B O 1
ATOM 1535 N N . GLY B 1 83 ? -6.25 -24.594 -6.727 1 92.88 83 GLY B N 1
ATOM 1536 C CA . GLY B 1 83 ? -7 -25.312 -5.707 1 92.88 83 GLY B CA 1
ATOM 1537 C C . GLY B 1 83 ? -7.047 -24.578 -4.375 1 92.88 83 GLY B C 1
ATOM 1538 O O . GLY B 1 83 ? -6.387 -23.547 -4.203 1 92.88 83 GLY B O 1
ATOM 1539 N N . PRO B 1 84 ? -7.855 -25.125 -3.432 1 93.62 84 PRO B N 1
ATOM 1540 C CA . PRO B 1 84 ? -7.98 -24.469 -2.125 1 93.62 84 PRO B CA 1
ATOM 1541 C C . PRO B 1 84 ? -6.734 -24.641 -1.26 1 93.62 84 PRO B C 1
ATOM 1543 O O . PRO B 1 84 ? -6.113 -25.703 -1.271 1 93.62 84 PRO B O 1
ATOM 1546 N N . ARG B 1 85 ? -6.316 -23.547 -0.707 1 91.19 85 ARG B N 1
ATOM 1547 C CA . ARG B 1 85 ? -5.215 -23.547 0.251 1 91.19 85 ARG B CA 1
ATOM 1548 C C . ARG B 1 85 ? -5.59 -22.766 1.508 1 91.19 85 ARG B C 1
ATOM 1550 O O . ARG B 1 85 ? -6.34 -21.797 1.441 1 91.19 85 ARG B O 1
ATOM 1557 N N . TYR B 1 86 ? -5.09 -23.297 2.598 1 92.12 86 TYR B N 1
ATOM 1558 C CA . TYR B 1 86 ? -5.363 -22.641 3.865 1 92.12 86 TYR B CA 1
ATOM 1559 C C . TYR B 1 86 ? -4.406 -21.469 4.086 1 92.12 86 TYR B C 1
ATOM 1561 O O . TYR B 1 86 ? -3.189 -21.625 3.943 1 92.12 86 TYR B O 1
ATOM 1569 N N . TYR B 1 87 ? -4.98 -20.359 4.359 1 89.38 87 TYR B N 1
ATOM 1570 C CA . TYR B 1 87 ? -4.195 -19.172 4.672 1 89.38 87 TYR B CA 1
ATOM 1571 C C . TYR B 1 87 ? -4.531 -18.656 6.062 1 89.38 87 TYR B C 1
ATOM 1573 O O . TYR B 1 87 ? -5.695 -18.375 6.363 1 89.38 87 TYR B O 1
ATOM 1581 N N . LYS B 1 88 ? -3.461 -18.562 6.828 1 84.5 88 LYS B N 1
ATOM 1582 C CA . LYS B 1 88 ? -3.637 -18.094 8.195 1 84.5 88 LYS B CA 1
ATOM 1583 C C . LYS B 1 88 ? -4.414 -16.781 8.234 1 84.5 88 LYS B C 1
ATOM 1585 O O . LYS B 1 88 ? -4.094 -15.836 7.504 1 84.5 88 LYS B O 1
ATOM 1590 N N . GLY B 1 89 ? -5.516 -16.719 8.977 1 86.12 89 GLY B N 1
ATOM 1591 C CA . GLY B 1 89 ? -6.32 -15.508 9.109 1 86.12 89 GLY B CA 1
ATOM 1592 C C . GLY B 1 89 ? -7.41 -15.398 8.07 1 86.12 89 GLY B C 1
ATOM 1593 O O . GLY B 1 89 ? -8.32 -14.578 8.195 1 86.12 89 GLY B O 1
ATOM 1594 N N . LYS B 1 90 ? -7.277 -16.172 6.992 1 88.12 90 LYS B N 1
ATOM 1595 C CA . LYS B 1 90 ? -8.242 -16.047 5.902 1 88.12 90 LYS B CA 1
ATOM 1596 C C . LYS B 1 90 ? -9 -17.344 5.688 1 88.12 90 LYS B C 1
ATOM 1598 O O . LYS B 1 90 ? -10.008 -17.375 4.984 1 88.12 90 LYS B O 1
ATOM 1603 N N . GLY B 1 91 ? -8.445 -18.469 6.285 1 92.06 91 GLY B N 1
ATOM 1604 C CA . GLY B 1 91 ? -9.062 -19.766 6.051 1 92.06 91 GLY B CA 1
ATOM 1605 C C . GLY B 1 91 ? -8.727 -20.359 4.691 1 92.06 91 GLY B C 1
ATOM 1606 O O . GLY B 1 91 ? -7.648 -20.094 4.148 1 92.06 91 GLY B O 1
ATOM 1607 N N . GLU B 1 92 ? -9.625 -21.25 4.238 1 94.19 92 GLU B N 1
ATOM 1608 C CA . GLU B 1 92 ? -9.43 -21.844 2.924 1 94.19 92 GLU B CA 1
ATOM 1609 C C . GLU B 1 92 ? -9.82 -20.875 1.808 1 94.19 92 GLU B C 1
ATOM 1611 O O . GLU B 1 92 ? -10.906 -20.297 1.835 1 94.19 92 GLU B O 1
ATOM 1616 N N . MET B 1 93 ? -8.836 -20.688 0.919 1 93.12 93 MET B N 1
ATOM 1617 C CA . MET B 1 93 ? -9.117 -19.781 -0.187 1 93.12 93 MET B CA 1
ATOM 1618 C C . MET B 1 93 ? -8.547 -20.312 -1.495 1 93.12 93 MET B C 1
ATOM 1620 O O . MET B 1 93 ? -7.57 -21.062 -1.49 1 93.12 93 MET B O 1
ATOM 1624 N N . TYR B 1 94 ? -9.305 -19.938 -2.635 1 96.19 94 TYR B N 1
ATOM 1625 C CA . TYR B 1 94 ? -8.766 -20.203 -3.965 1 96.19 94 TYR B CA 1
ATOM 1626 C C . TYR B 1 94 ? -7.801 -19.109 -4.395 1 96.19 94 TYR B C 1
ATOM 1628 O O . TYR B 1 94 ? -8.008 -17.938 -4.086 1 96.19 94 TYR B O 1
ATOM 1636 N N . THR B 1 95 ? -6.727 -19.516 -5.016 1 97.12 95 THR B N 1
ATOM 1637 C CA . THR B 1 95 ? -5.789 -18.578 -5.625 1 97.12 95 THR B CA 1
ATOM 1638 C C . THR B 1 95 ? -5.492 -18.969 -7.07 1 97.12 95 THR B C 1
ATOM 1640 O O . THR B 1 95 ? -5.91 -20.031 -7.527 1 97.12 95 THR B O 1
ATOM 1643 N N . TYR B 1 96 ? -4.805 -18.031 -7.844 1 95.94 96 TYR B N 1
ATOM 1644 C CA . TYR B 1 96 ? -4.719 -18.25 -9.281 1 95.94 96 TYR B CA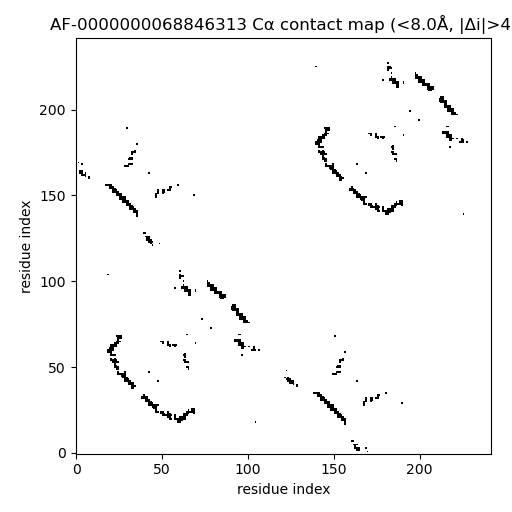 1
ATOM 1645 C C . TYR B 1 96 ? -3.361 -17.812 -9.82 1 95.94 96 TYR B C 1
ATOM 1647 O O . TYR B 1 96 ? -2.795 -16.812 -9.359 1 95.94 96 TYR B O 1
ATOM 1655 N N . PHE B 1 97 ? -2.914 -18.562 -10.734 1 93.19 97 PHE B N 1
ATOM 1656 C CA . PHE B 1 97 ? -1.876 -18.062 -11.625 1 93.19 97 PHE B CA 1
ATOM 1657 C C . PHE B 1 97 ? -2.488 -17.344 -12.82 1 93.19 97 PHE B C 1
ATOM 1659 O O . PHE B 1 97 ? -3.357 -17.891 -13.5 1 93.19 97 PHE B O 1
ATOM 1666 N N . LEU B 1 98 ? -2.049 -16.062 -12.977 1 91.69 98 LEU B N 1
ATOM 1667 C CA . LEU B 1 98 ? -2.555 -15.328 -14.125 1 91.69 98 LEU B CA 1
ATOM 1668 C C . LEU B 1 98 ? -1.877 -15.797 -15.414 1 91.69 98 LEU B C 1
ATOM 1670 O O . LEU B 1 98 ? -0.671 -16.062 -15.422 1 91.69 98 LEU B O 1
ATOM 1674 N N . GLU B 1 99 ? -2.793 -15.875 -16.375 1 84.56 99 GLU B N 1
ATOM 1675 C CA . GLU B 1 99 ? -2.299 -16.219 -17.703 1 84.56 99 GLU B CA 1
ATOM 1676 C C . GLU B 1 99 ? -2.148 -14.977 -18.578 1 84.56 99 GLU B C 1
ATOM 1678 O O . GLU B 1 99 ? -2.869 -13.992 -18.391 1 84.56 99 GLU B O 1
ATOM 1683 N N . ASN B 1 100 ? -1.059 -14.961 -19.469 1 67.25 100 ASN B N 1
ATOM 1684 C CA . ASN B 1 100 ? -0.844 -13.914 -20.453 1 67.25 100 ASN B CA 1
ATOM 1685 C C . ASN B 1 100 ? -0.579 -12.562 -19.797 1 67.25 100 ASN B C 1
ATOM 1687 O O . ASN B 1 100 ? -0.996 -11.523 -20.312 1 67.25 100 ASN B O 1
ATOM 1691 N N . ALA B 1 101 ? -0.302 -12.555 -18.5 1 60.09 101 ALA B N 1
ATOM 1692 C CA . ALA B 1 101 ? 0.064 -11.258 -17.938 1 60.09 101 ALA B CA 1
ATOM 1693 C C . ALA B 1 101 ? 1.27 -10.664 -18.656 1 60.09 101 ALA B C 1
ATOM 1695 O O . ALA B 1 101 ? 2.186 -11.391 -19.047 1 60.09 101 ALA B O 1
ATOM 1696 N N . PRO B 1 102 ? 1.203 -9.422 -19.062 1 47.91 102 PRO B N 1
ATOM 1697 C CA . PRO B 1 102 ? 2.391 -8.844 -19.703 1 47.91 102 PRO B CA 1
ATOM 1698 C C . PRO B 1 102 ? 3.639 -8.953 -18.828 1 47.91 102 PRO B C 1
ATOM 1700 O O . PRO B 1 102 ? 3.566 -8.766 -17.609 1 47.91 102 PRO B O 1
ATOM 1703 N N . GLY B 1 103 ? 4.82 -9.672 -19.359 1 47.16 103 GLY B N 1
ATOM 1704 C CA . GLY B 1 103 ? 6.094 -9.969 -18.719 1 47.16 103 GLY B CA 1
ATOM 1705 C C . GLY B 1 103 ? 6.211 -11.406 -18.25 1 47.16 103 GLY B C 1
ATOM 1706 O O . GLY B 1 103 ? 7.195 -11.773 -17.594 1 47.16 103 GLY B O 1
ATOM 1707 N N . ALA B 1 104 ? 5.035 -11.969 -18.016 1 44.28 104 ALA B N 1
ATOM 1708 C CA . ALA B 1 104 ? 5.234 -13.398 -17.797 1 44.28 104 ALA B CA 1
ATOM 1709 C C . ALA B 1 104 ? 6.191 -13.977 -18.844 1 44.28 104 ALA B C 1
ATOM 1711 O O . ALA B 1 104 ? 5.992 -13.812 -20.047 1 44.28 104 ALA B O 1
ATOM 1712 N N . LEU B 1 105 ? 7.492 -13.891 -18.469 1 40.06 105 LEU B N 1
ATOM 1713 C CA . LEU B 1 105 ? 8.422 -14.516 -19.406 1 40.06 105 LEU B CA 1
ATOM 1714 C C . LEU B 1 105 ? 7.793 -15.734 -20.062 1 40.06 105 LEU B C 1
ATOM 1716 O O . LEU B 1 105 ? 7.055 -16.484 -19.422 1 40.06 105 LEU B O 1
ATOM 1720 N N . PRO B 1 106 ? 7.668 -15.656 -21.406 1 35.12 106 PRO B N 1
ATOM 1721 C CA . PRO B 1 106 ? 7.285 -16.922 -22.031 1 35.12 106 PRO B CA 1
ATOM 1722 C C . PRO B 1 106 ? 7.906 -18.141 -21.344 1 35.12 106 PRO B C 1
ATOM 1724 O O . PRO B 1 106 ? 8.945 -18.016 -20.703 1 35.12 106 PRO B O 1
ATOM 1727 N N . GLU B 1 107 ? 7.133 -19.125 -21.047 1 33.72 107 GLU B N 1
ATOM 1728 C CA . GLU B 1 107 ? 7.805 -20.359 -20.656 1 33.72 107 GLU B CA 1
ATOM 1729 C C . GLU B 1 107 ? 9.203 -20.453 -21.25 1 33.72 107 GLU B C 1
ATOM 1731 O O . GLU B 1 107 ? 9.516 -19.75 -22.219 1 33.72 107 GLU B O 1
ATOM 1736 N N . GLU B 1 108 ? 9.859 -21.594 -21.234 1 33.25 108 GLU B N 1
ATOM 1737 C CA . GLU B 1 108 ? 11.109 -22.094 -21.797 1 33.25 108 GLU B CA 1
ATOM 1738 C C . GLU B 1 108 ? 11.211 -21.797 -23.297 1 33.25 108 GLU B C 1
ATOM 1740 O O . GLU B 1 108 ? 10.539 -22.438 -24.109 1 33.25 108 GLU B O 1
ATOM 1745 N N . ALA B 1 109 ? 11.273 -20.641 -23.859 1 34.19 109 ALA B N 1
ATOM 1746 C CA . ALA B 1 109 ? 12.117 -20.859 -25.031 1 34.19 109 ALA B CA 1
ATOM 1747 C C . ALA B 1 109 ? 13.438 -21.516 -24.641 1 34.19 109 ALA B C 1
ATOM 1749 O O . ALA B 1 109 ? 14.148 -21.031 -23.766 1 34.19 109 ALA B O 1
ATOM 1750 N N . THR B 1 110 ? 13.586 -22.875 -24.719 1 33.22 110 THR B N 1
ATOM 1751 C CA . THR B 1 110 ? 14.805 -23.688 -24.625 1 33.22 110 THR B CA 1
ATOM 1752 C C . THR B 1 110 ? 15.984 -22.938 -25.25 1 33.22 110 THR B C 1
ATOM 1754 O O . THR B 1 110 ? 15.953 -22.594 -26.422 1 33.22 110 THR B O 1
ATOM 1757 N N . PRO B 1 111 ? 16.672 -22.125 -24.516 1 33.78 111 PRO B N 1
ATOM 1758 C CA . PRO B 1 111 ? 17.828 -21.703 -25.297 1 33.78 111 PRO B CA 1
ATOM 1759 C C . PRO B 1 111 ? 18.375 -22.812 -26.188 1 33.78 111 PRO B C 1
ATOM 1761 O O . PRO B 1 111 ? 18.375 -23.984 -25.797 1 33.78 111 PRO B O 1
ATOM 1764 N N . ALA B 1 112 ? 18.219 -22.688 -27.5 1 31.5 112 ALA B N 1
ATOM 1765 C CA . ALA B 1 112 ? 18.938 -23.609 -28.406 1 31.5 112 ALA B CA 1
ATOM 1766 C C . ALA B 1 112 ? 20.328 -23.906 -27.875 1 31.5 112 ALA B C 1
ATOM 1768 O O . ALA B 1 112 ? 20.906 -23.109 -27.125 1 31.5 112 ALA B O 1
ATOM 1769 N N . PRO B 1 113 ? 20.781 -25.125 -27.891 1 26.67 113 PRO B N 1
ATOM 1770 C CA . PRO B 1 113 ? 22.141 -25.547 -27.531 1 26.67 113 PRO B CA 1
ATOM 1771 C C . PRO B 1 113 ? 23.219 -24.625 -28.094 1 26.67 113 PRO B C 1
ATOM 1773 O O . PRO B 1 113 ? 23.094 -24.141 -29.219 1 26.67 113 PRO B O 1
ATOM 1776 N N . ALA B 1 114 ? 23.688 -23.703 -27.281 1 31.98 114 ALA B N 1
ATOM 1777 C CA . ALA B 1 114 ? 24.938 -23.156 -27.812 1 31.98 114 ALA B CA 1
ATOM 1778 C C . ALA B 1 114 ? 25.688 -24.203 -28.641 1 31.98 114 ALA B C 1
ATOM 1780 O O . ALA B 1 114 ? 25.719 -25.375 -28.281 1 31.98 114 ALA B O 1
ATOM 1781 N N . ASP B 1 115 ? 25.656 -24.141 -29.922 1 27.5 115 ASP B N 1
ATOM 1782 C CA . ASP B 1 115 ? 26.516 -24.906 -30.797 1 27.5 115 ASP B CA 1
ATOM 1783 C C . ASP B 1 115 ? 27.828 -25.266 -30.109 1 27.5 115 ASP B C 1
ATOM 1785 O O . ASP B 1 115 ? 28.328 -24.5 -29.281 1 27.5 115 ASP B O 1
ATOM 1789 N N . ALA B 1 116 ? 28.25 -26.578 -30.172 1 28.19 116 ALA B N 1
ATOM 1790 C CA . ALA B 1 116 ? 29.516 -27.281 -29.938 1 28.19 116 ALA B CA 1
ATOM 1791 C C . ALA B 1 116 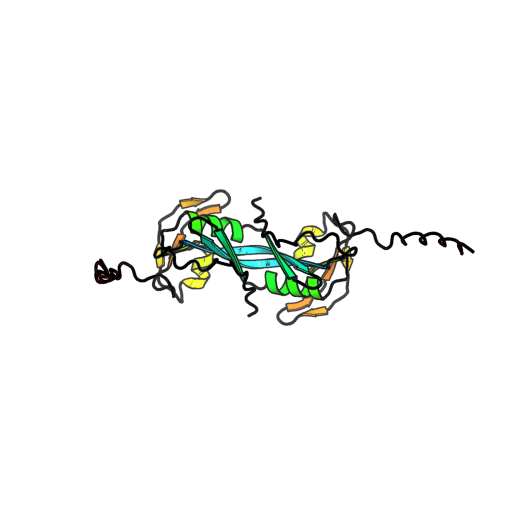? 30.703 -26.438 -30.406 1 28.19 116 ALA B C 1
ATOM 1793 O O . ALA B 1 116 ? 30.859 -26.172 -31.609 1 28.19 116 ALA B O 1
ATOM 1794 N N . ALA B 1 117 ? 31.016 -25.266 -29.766 1 27.28 117 ALA B N 1
ATOM 1795 C CA . ALA B 1 117 ? 32.406 -24.891 -30.031 1 27.28 117 ALA B CA 1
ATOM 1796 C C . ALA B 1 117 ? 33.281 -26.125 -30.25 1 27.28 117 ALA B C 1
ATOM 1798 O O . ALA B 1 117 ? 33.281 -27.047 -29.422 1 27.28 117 ALA B O 1
ATOM 1799 N N . GLU B 1 118 ? 33.5 -26.5 -31.453 1 25.84 118 GLU B N 1
ATOM 1800 C CA . GLU B 1 118 ? 34.469 -27.344 -32.156 1 25.84 118 GLU B CA 1
ATOM 1801 C C . GLU B 1 118 ? 35.781 -27.391 -31.391 1 25.84 118 GLU B C 1
ATOM 1803 O O . GLU B 1 118 ? 36.188 -26.406 -30.75 1 25.84 118 GLU B O 1
ATOM 1808 N N . ALA B 1 119 ? 36.188 -28.641 -30.969 1 28.66 119 ALA B N 1
ATOM 1809 C CA . ALA B 1 119 ? 37.531 -29.156 -30.641 1 28.66 119 ALA B CA 1
ATOM 1810 C C . ALA B 1 119 ? 38.594 -28.5 -31.484 1 28.66 119 ALA B C 1
ATOM 1812 O O . ALA B 1 119 ? 38.656 -28.688 -32.719 1 28.66 119 ALA B O 1
ATOM 1813 N N . ILE B 1 120 ? 38.688 -27.125 -31.422 1 21.94 120 ILE B N 1
ATOM 1814 C CA . ILE B 1 120 ? 39.906 -26.656 -32.062 1 21.94 120 ILE B CA 1
ATOM 1815 C C . ILE B 1 120 ? 41.062 -27.547 -31.625 1 21.94 120 ILE B C 1
ATOM 1817 O O . ILE B 1 120 ? 41.562 -27.453 -30.484 1 21.94 120 ILE B O 1
ATOM 1821 N N . TYR B 1 121 ? 40.562 -29.047 -31.688 1 20.39 121 TYR B N 1
ATOM 1822 C CA . TYR B 1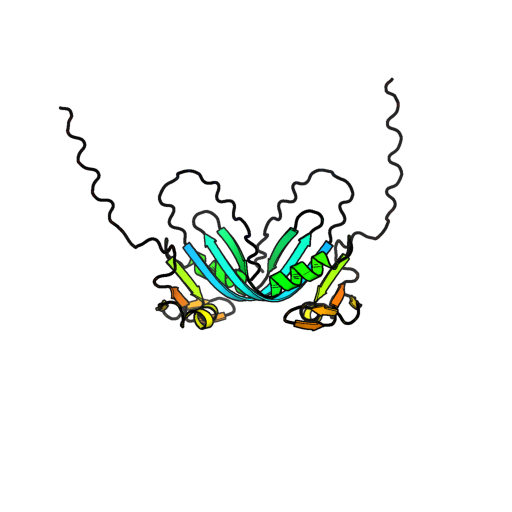 121 ? 41.656 -29.75 -32.375 1 20.39 121 TYR B CA 1
ATOM 1823 C C . TYR B 1 121 ? 41.656 -29.453 -33.844 1 20.39 121 TYR B C 1
ATOM 1825 O O . TYR B 1 121 ? 40.594 -29.188 -34.438 1 20.39 121 TYR B O 1
#

Sequence (242 aa):
MSVVNLELRAEAPRAPQLTVQVGIDFGSAIAGVIGHKTYQYDLCGDAVNTAARMCSGSEPGRVHVSQEAYRYLRGRFGATSRGPRYYKGKGEMYTYFLENAPGALPEEATPAPADAAEAIYMSVVNLELRAEAPRAPQLTVQVGIDFGSAIAGVIGHKTYQYDLCGDAVNTAARMCSGSEPGRVHVSQEAYRYLRGRFGATSRGPRYYKGKGEMYTYFLENAPGALPEEATPAPADAAEAIY